Protein AF-A0A6N2RMD1-F1 (afdb_monomer)

Secondar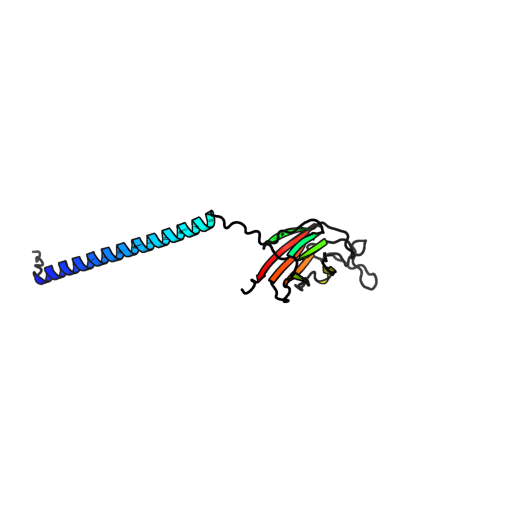y structure (DSSP, 8-state):
--------HHHHHHHHHHHHHHHHHHHHHHHHHHHHHHHHHHHHHHHHHHHHTT--------SEEEEETTTEEPP--TT-EEEE--EEETTEEEEEEEEEE-TTEEEEEEE--SSSSGGGEEEETTEEEE-TTTTS-TTS-EE-TTSPEEP-TTS-S-EEEEEEEEEEETT--EEEEEEEEEEEETTEEEEEEEEEEE-PPP-

Sequence (203 aa):
MFEKIVLSDDSKLRIIENGITVAAQRKKRQKKRCYTFSVFLALGLISFLLQAIGFPYQETLYPIKVYAQETSEIILSEQEEFFLEKTQTPLGFGYELYAATDAGYHYTNSVEDIGYGIDTIFSDKNHIYWVPDYWKNIDNKIYDEKGTQLDNSGATKDYKARVSYCVYDEQNILRMKIVIELSENAGKGSGKILKLISYPKQL

Organism: NCBI:txid208479

Foldseek 3Di:
DDDDPDDDPVRVVVVVVVVVVVVVVVVVVVVVVVVVVVVVVVVVVVVVVVVVVPPPPPVPPDQKWKAFPPPHTQDPDAFDKDWHDFDQDPLGTFTKMFMDGHPQKDKDKDWDPPPFQNVQWDDDRRMITGHLQSQQDPVSFHADPVRHTDDPPPPDQKHKTKMKMFMAGNVRDTAWIWIKMWIAHPNIIMITTNDIDGDDDDD

Radius of gyration: 34.65 Å; Cα contacts (8 Å, |Δi|>4): 307; chains: 1; bounding box: 60×97×87 Å

Nearest PDB structures (foldseek):
  5iv9-assembly1_A  TM=3.292E-01  e=1.013E+00  Klebsiella pneumoniae
  5iv8-assembly2_C  TM=2.589E-01  e=7.699E-01  Klebsiella pneumoniae
  5ixm-assembly3_E  TM=2.432E-01  e=7.289E-01  Yersinia pestis
  5ixm-assembly4_G  TM=2.490E-01  e=6.532E-01  Yersinia pestis
  5ixm-assembly2_C  TM=2.238E-01  e=5.541E-01  Yersinia pestis

Structure (mmCIF, N/CA/C/O backbone):
data_AF-A0A6N2RMD1-F1
#
_entry.id   AF-A0A6N2RMD1-F1
#
loop_
_atom_site.group_PDB
_atom_site.id
_atom_site.type_symbol
_atom_site.label_atom_id
_atom_site.label_alt_id
_atom_site.label_comp_id
_atom_site.label_asym_id
_atom_site.label_entity_id
_atom_site.label_seq_id
_atom_site.pdbx_PDB_ins_code
_atom_site.Cartn_x
_atom_site.Cartn_y
_atom_site.Cartn_z
_atom_site.occupancy
_atom_site.B_iso_or_equiv
_atom_site.auth_seq_id
_atom_site.auth_comp_id
_atom_site.auth_asym_id
_atom_site.auth_atom_id
_atom_site.pdbx_PDB_model_num
ATOM 1 N N . MET A 1 1 ? -30.991 83.982 42.685 1.00 38.88 1 MET A N 1
ATOM 2 C CA . MET A 1 1 ? -32.004 83.331 43.540 1.00 38.88 1 MET A CA 1
ATOM 3 C C . MET A 1 1 ? -32.178 81.922 42.994 1.00 38.88 1 MET A C 1
ATOM 5 O O . MET A 1 1 ? -32.747 81.782 41.925 1.00 38.88 1 MET A O 1
ATOM 9 N N . PHE A 1 2 ? -31.542 80.917 43.605 1.00 44.28 2 PHE A N 1
ATOM 10 C CA . PHE A 1 2 ? -31.642 79.527 43.145 1.00 44.28 2 PHE A CA 1
ATOM 11 C C . PHE A 1 2 ? -32.779 78.848 43.901 1.00 44.28 2 PHE A C 1
ATOM 13 O O . PHE A 1 2 ? -32.734 78.734 45.125 1.00 44.28 2 PHE A O 1
ATOM 20 N N . GLU A 1 3 ? -33.805 78.446 43.162 1.00 46.56 3 GLU A N 1
ATOM 21 C CA . GLU A 1 3 ? -34.939 77.691 43.673 1.00 46.56 3 GLU A CA 1
ATOM 22 C C . GLU A 1 3 ? -34.435 76.310 44.111 1.00 46.56 3 GLU A C 1
ATOM 24 O O . GLU A 1 3 ? -33.992 75.484 43.311 1.00 46.56 3 GLU A O 1
ATOM 29 N N . LYS A 1 4 ? -34.379 76.097 45.428 1.00 50.56 4 LYS A N 1
ATOM 30 C CA . LYS A 1 4 ? -33.913 74.843 46.015 1.00 50.56 4 LYS A CA 1
ATOM 31 C C . LYS A 1 4 ? -34.998 73.804 45.748 1.00 50.56 4 LYS A C 1
ATOM 33 O O . LYS A 1 4 ? -36.085 73.912 46.303 1.00 50.56 4 LYS A O 1
ATOM 38 N N . ILE A 1 5 ? -34.716 72.817 44.900 1.00 56.41 5 ILE A N 1
ATOM 39 C CA . ILE A 1 5 ? -35.634 71.705 44.624 1.00 56.41 5 ILE A CA 1
ATOM 40 C C . ILE A 1 5 ? -35.844 70.934 45.937 1.00 56.41 5 ILE A C 1
ATOM 42 O O . ILE A 1 5 ? -35.002 70.131 46.346 1.00 56.41 5 ILE A O 1
ATOM 46 N N . VAL A 1 6 ? -36.938 71.217 46.648 1.00 71.06 6 VAL A N 1
ATOM 47 C CA . VAL A 1 6 ? -37.323 70.499 47.868 1.00 71.06 6 VAL A CA 1
ATOM 48 C C . VAL A 1 6 ? -38.104 69.262 47.441 1.00 71.06 6 VAL A C 1
ATOM 50 O O . VAL A 1 6 ? -39.282 69.327 47.109 1.00 71.06 6 VAL A O 1
ATOM 53 N N . LEU A 1 7 ? -37.419 68.121 47.413 1.00 60.03 7 LEU A N 1
ATOM 54 C CA . LEU A 1 7 ? -38.042 66.822 47.168 1.00 60.03 7 LEU A CA 1
ATOM 55 C C . LEU A 1 7 ? -38.995 66.481 48.321 1.00 60.03 7 LEU A C 1
ATOM 57 O O . LEU A 1 7 ? -38.588 66.523 49.486 1.00 60.03 7 LEU A O 1
ATOM 61 N N . SER A 1 8 ? -40.236 66.114 47.991 1.00 74.62 8 SER A N 1
ATOM 62 C CA . SER A 1 8 ? -41.187 65.555 48.959 1.00 74.62 8 SER A CA 1
ATOM 63 C C . SER A 1 8 ? -40.638 64.259 49.565 1.00 74.62 8 SER A C 1
ATOM 65 O O . SER A 1 8 ? -39.878 63.530 48.918 1.00 74.62 8 SER A O 1
ATOM 67 N N . ASP A 1 9 ? -41.010 63.957 50.807 1.00 75.12 9 ASP A N 1
ATOM 68 C CA . ASP A 1 9 ? -40.469 62.793 51.520 1.00 75.12 9 ASP A CA 1
ATOM 69 C C . ASP A 1 9 ? -40.823 61.464 50.833 1.00 75.12 9 ASP A C 1
ATOM 71 O O . ASP A 1 9 ? -40.002 60.547 50.799 1.00 75.12 9 ASP A O 1
ATOM 75 N N . ASP A 1 10 ? -41.962 61.410 50.140 1.00 74.38 10 ASP A N 1
ATOM 76 C CA . ASP A 1 10 ? -42.376 60.261 49.328 1.00 74.38 10 ASP A CA 1
ATOM 77 C C . ASP A 1 10 ? -41.482 60.053 48.085 1.00 74.38 10 ASP A C 1
ATOM 79 O O . ASP A 1 10 ? -41.187 58.928 47.674 1.00 74.38 10 ASP A O 1
ATOM 83 N N . SER A 1 11 ? -40.958 61.145 47.514 1.00 69.00 11 SER A N 1
ATOM 84 C CA . SER A 1 11 ? -39.985 61.086 46.412 1.00 69.00 11 SER A CA 1
ATOM 85 C C . SER A 1 11 ? -38.605 60.636 46.894 1.00 69.00 11 SER A C 1
ATOM 87 O O . SER A 1 11 ? -37.922 59.888 46.195 1.00 69.00 11 SER A O 1
ATOM 89 N N . LYS A 1 12 ? -38.194 61.039 48.106 1.00 72.38 12 LYS A N 1
ATOM 90 C CA . LYS A 1 12 ? -36.926 60.594 48.710 1.00 72.38 12 LYS A CA 1
ATOM 91 C C . LYS A 1 12 ? -36.943 59.096 49.010 1.00 72.38 12 LYS A C 1
ATOM 93 O O . LYS A 1 12 ? -35.970 58.413 48.691 1.00 72.38 12 LYS A O 1
ATOM 98 N N . LEU A 1 13 ? -38.044 58.579 49.560 1.00 74.69 13 LEU A N 1
ATOM 99 C CA . LEU A 1 13 ? -38.204 57.150 49.848 1.00 74.69 13 LEU A CA 1
ATOM 100 C C . LEU A 1 13 ? -38.125 56.303 48.572 1.00 74.69 13 LEU A C 1
ATOM 102 O O . LEU A 1 13 ? -37.349 55.350 48.522 1.00 74.69 13 LEU A O 1
ATOM 106 N N . ARG A 1 14 ? -38.812 56.719 47.500 1.00 72.56 14 ARG A N 1
ATOM 107 C CA . ARG A 1 14 ? -38.736 56.048 46.191 1.00 72.56 14 ARG A CA 1
ATOM 108 C C . ARG A 1 14 ? -37.328 56.032 45.593 1.00 72.56 14 ARG A C 1
ATOM 110 O O . ARG A 1 14 ? -36.922 55.033 45.002 1.00 72.56 14 ARG A O 1
ATOM 117 N N . ILE A 1 15 ? -36.566 57.118 45.739 1.00 74.06 15 ILE A N 1
ATOM 118 C CA . ILE A 1 15 ? -35.176 57.185 45.259 1.00 74.06 15 ILE A CA 1
ATOM 119 C C . ILE A 1 15 ? -34.282 56.217 46.046 1.00 74.06 15 ILE A C 1
ATOM 121 O O . ILE A 1 15 ? -33.459 55.524 45.446 1.00 74.06 15 ILE A O 1
ATOM 125 N N . ILE A 1 16 ? -34.457 56.131 47.368 1.00 77.31 16 ILE A N 1
ATOM 126 C CA . ILE A 1 16 ? -33.692 55.216 48.226 1.00 77.31 16 ILE A CA 1
ATOM 127 C C . ILE A 1 16 ? -34.019 53.758 47.886 1.00 77.31 16 ILE A C 1
ATOM 129 O O . ILE A 1 16 ? -33.107 52.953 47.697 1.00 77.31 16 ILE A O 1
ATOM 133 N N . GLU A 1 17 ? -35.298 53.419 47.735 1.00 77.12 17 GLU A N 1
ATOM 134 C CA . GLU A 1 17 ? -35.740 52.061 47.410 1.00 77.12 17 GLU A CA 1
ATOM 135 C C . GLU A 1 17 ? -35.252 51.612 46.020 1.00 77.12 17 GLU A C 1
ATOM 137 O O . GLU A 1 17 ? -34.707 50.513 45.858 1.00 77.12 17 GLU A O 1
ATOM 142 N N . ASN A 1 18 ? -35.310 52.505 45.026 1.00 74.31 18 ASN A N 1
ATOM 143 C CA . ASN A 1 18 ? -34.709 52.270 43.711 1.00 74.31 18 ASN A CA 1
ATOM 144 C C . ASN A 1 18 ? -33.177 52.143 43.784 1.00 74.31 18 ASN A C 1
ATOM 146 O O . ASN A 1 18 ? -32.583 51.323 43.083 1.00 74.31 18 ASN A O 1
ATOM 150 N N . GLY A 1 19 ? -32.516 52.897 44.664 1.00 72.50 19 GLY A N 1
ATOM 151 C CA . GLY A 1 19 ? -31.080 52.765 44.911 1.00 72.50 19 GLY A CA 1
ATOM 152 C C . GLY A 1 19 ? -30.702 51.386 45.459 1.00 72.50 19 GLY A C 1
ATOM 153 O O . GLY A 1 19 ? -29.749 50.763 44.979 1.00 72.50 19 GLY A O 1
ATOM 154 N N . ILE A 1 20 ? -31.480 50.870 46.415 1.00 78.44 20 ILE A N 1
ATOM 155 C CA . ILE A 1 20 ? -31.273 49.552 47.031 1.00 78.44 20 ILE A CA 1
ATOM 156 C C . ILE A 1 20 ? -31.490 48.429 46.007 1.00 78.44 20 ILE A C 1
ATOM 158 O O . ILE A 1 20 ? -30.665 47.513 45.909 1.00 78.44 20 ILE A O 1
ATOM 162 N N . THR A 1 21 ? -32.549 48.503 45.198 1.00 73.81 21 THR A N 1
ATOM 163 C CA . THR A 1 21 ? -32.832 47.488 44.169 1.00 73.81 21 THR A CA 1
ATOM 164 C C . THR A 1 21 ? -31.765 47.475 43.069 1.00 73.81 21 THR A C 1
ATOM 166 O O . THR A 1 21 ? -31.283 46.400 42.695 1.00 73.81 21 THR A O 1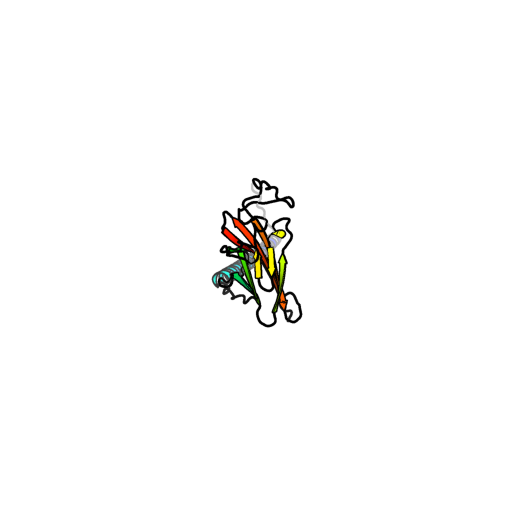
ATOM 169 N N . VAL A 1 22 ? -31.297 48.643 42.615 1.00 74.69 22 VAL A N 1
ATOM 170 C CA . VAL A 1 22 ? -30.197 48.760 41.640 1.00 74.69 22 VAL A CA 1
ATOM 171 C C . VAL A 1 22 ? -28.878 48.230 42.216 1.00 74.69 22 VAL A C 1
ATOM 173 O O . VAL A 1 22 ? -28.152 47.505 41.528 1.00 74.69 22 VAL A O 1
ATOM 176 N N . ALA A 1 23 ? -28.568 48.512 43.485 1.00 73.25 23 ALA A N 1
ATOM 177 C CA . ALA A 1 23 ? -27.383 47.972 44.155 1.00 73.25 23 ALA A CA 1
ATOM 178 C C . ALA A 1 23 ? -27.442 46.437 44.288 1.00 73.25 23 ALA A C 1
ATOM 180 O O . ALA A 1 23 ? -26.462 45.741 43.990 1.00 73.25 23 ALA A O 1
ATOM 181 N N . ALA A 1 24 ? -28.606 45.883 44.643 1.00 75.38 24 ALA A N 1
ATOM 182 C CA . ALA A 1 24 ? -28.823 44.440 44.713 1.00 75.38 24 ALA A CA 1
ATOM 183 C C . ALA A 1 24 ? -28.675 43.762 43.336 1.00 75.38 24 ALA A C 1
ATOM 185 O O . ALA A 1 24 ? -28.062 42.693 43.224 1.00 75.38 24 ALA A O 1
ATOM 186 N N . GLN A 1 25 ? -29.164 44.399 42.266 1.00 73.00 25 GLN A N 1
ATOM 187 C CA . GLN A 1 25 ? -28.996 43.917 40.892 1.00 73.00 25 GLN A CA 1
ATOM 188 C C . GLN A 1 25 ? -27.532 43.960 40.423 1.00 73.00 25 GLN A C 1
ATOM 190 O O . GLN A 1 25 ? -27.072 43.004 39.789 1.00 73.00 25 GLN A O 1
ATOM 195 N N . ARG A 1 26 ? -26.766 45.005 40.774 1.00 69.69 26 ARG A N 1
ATOM 196 C CA . ARG A 1 26 ? -25.321 45.095 40.480 1.00 69.69 26 ARG A CA 1
ATOM 197 C C . ARG A 1 26 ? -24.538 43.968 41.158 1.00 69.69 26 ARG A C 1
ATOM 199 O O . ARG A 1 26 ? -23.758 43.291 40.489 1.00 69.69 26 ARG A O 1
ATOM 206 N N . LYS A 1 27 ? -24.831 43.673 42.431 1.00 70.56 27 LYS A N 1
ATOM 207 C CA . LYS A 1 27 ? -24.210 42.560 43.178 1.00 70.56 27 LYS A CA 1
ATOM 208 C C . LYS A 1 27 ? -24.537 41.189 42.564 1.00 70.56 27 LYS A C 1
ATOM 210 O O . LYS A 1 27 ? -23.659 40.332 42.474 1.00 70.56 27 LYS A O 1
ATOM 215 N N . LYS A 1 28 ? -25.770 40.983 42.073 1.00 66.69 28 LYS A N 1
ATOM 216 C CA . LYS A 1 28 ? -26.162 39.758 41.342 1.00 66.69 28 LYS A CA 1
ATOM 217 C C . LYS A 1 28 ? -25.451 39.627 39.985 1.00 66.69 28 LYS A C 1
ATOM 219 O O . LYS A 1 28 ? -24.993 38.535 39.653 1.00 66.69 28 LYS A O 1
ATOM 224 N N . ARG A 1 29 ? -25.315 40.714 39.211 1.00 62.00 29 ARG A N 1
ATOM 225 C CA . ARG A 1 29 ? -24.594 40.711 37.918 1.00 62.00 29 ARG A CA 1
ATOM 226 C C . ARG A 1 29 ? -23.088 40.483 38.085 1.00 62.00 29 ARG A C 1
ATOM 228 O O . ARG A 1 29 ? -22.507 39.743 37.297 1.00 62.00 29 ARG A O 1
ATOM 235 N N . GLN A 1 30 ? -22.472 41.051 39.122 1.00 62.31 30 GLN A N 1
ATOM 236 C CA . GLN A 1 30 ? -21.053 40.841 39.425 1.00 62.31 30 GLN A CA 1
ATOM 237 C C . GLN A 1 30 ? -20.758 39.382 39.808 1.00 62.31 30 GLN A C 1
ATOM 239 O O . GLN A 1 30 ? -19.826 38.796 39.266 1.00 62.31 30 GLN A O 1
ATOM 244 N N . LYS A 1 31 ? -21.604 38.753 40.642 1.00 60.66 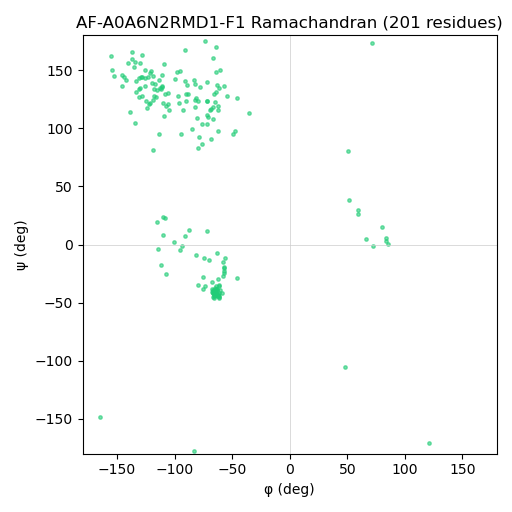31 LYS A N 1
ATOM 245 C CA . LYS A 1 31 ? -21.484 37.317 40.962 1.00 60.66 31 LYS A CA 1
ATOM 246 C C . LYS A 1 31 ? -21.575 36.425 39.718 1.00 60.66 31 LYS A C 1
ATOM 248 O O . LYS A 1 31 ? -20.780 35.501 39.587 1.00 60.66 31 LYS A O 1
ATOM 253 N N . LYS A 1 32 ? -22.495 36.720 38.787 1.00 59.75 32 LYS A N 1
ATOM 254 C CA . LYS A 1 32 ? -22.614 35.976 37.519 1.00 59.75 32 LYS A CA 1
ATOM 255 C C . LYS A 1 32 ? -21.374 36.130 36.633 1.00 59.75 32 LYS A C 1
ATOM 257 O O . LYS A 1 32 ? -20.923 35.132 36.090 1.00 59.75 32 LYS A O 1
ATOM 262 N N . ARG A 1 33 ? -20.799 37.337 36.533 1.00 59.47 33 ARG A N 1
ATOM 263 C CA . ARG A 1 33 ? -19.561 37.585 35.767 1.00 59.47 33 ARG A CA 1
ATOM 264 C C . ARG A 1 33 ? -18.345 36.856 36.345 1.00 59.47 33 ARG A C 1
ATOM 266 O O . ARG A 1 33 ? -17.579 36.283 35.579 1.00 59.47 33 ARG A O 1
ATOM 273 N N . CYS A 1 34 ? -18.186 36.833 37.671 1.00 60.59 34 CYS A N 1
ATOM 274 C CA . CYS A 1 34 ? -17.131 36.040 38.307 1.00 60.59 34 CYS A CA 1
ATOM 275 C C . CYS A 1 34 ? -17.331 34.542 38.053 1.00 60.59 34 CYS A C 1
ATOM 277 O O . CYS A 1 34 ? -16.382 33.874 37.669 1.00 60.59 34 CYS A O 1
ATOM 279 N N . TYR A 1 35 ? -18.562 34.034 38.180 1.00 61.41 35 TYR A N 1
ATOM 280 C CA . TYR A 1 35 ? -18.855 32.621 37.929 1.00 61.41 35 TYR A CA 1
ATOM 281 C C . TYR A 1 35 ? -18.553 32.213 36.481 1.00 61.41 35 TYR A C 1
ATOM 283 O O . TYR A 1 35 ? -17.879 31.213 36.257 1.00 61.41 35 TYR A O 1
ATOM 291 N N . THR A 1 36 ? -18.970 33.014 35.492 1.00 60.72 36 THR A N 1
ATOM 292 C CA . THR A 1 36 ? -18.653 32.735 34.083 1.00 60.72 36 THR A CA 1
ATOM 293 C C . THR A 1 36 ? -17.149 32.752 33.828 1.00 60.72 36 THR A C 1
ATOM 295 O O . THR A 1 36 ? -16.645 31.870 33.144 1.00 60.72 36 THR A O 1
ATOM 298 N N . PHE A 1 37 ? -16.415 33.705 34.414 1.00 61.56 37 PHE A N 1
ATOM 299 C CA . PHE A 1 37 ? -14.963 33.791 34.241 1.00 61.56 37 PHE A CA 1
ATOM 300 C C . PHE A 1 37 ? -14.239 32.592 34.874 1.00 61.56 37 PHE A C 1
ATOM 302 O O . PHE A 1 37 ? -13.339 32.026 34.262 1.00 61.56 37 PHE A O 1
ATOM 309 N N . SER A 1 38 ? -14.677 32.145 36.056 1.00 62.75 38 SER A N 1
ATOM 310 C CA . SER A 1 38 ? -14.146 30.944 36.711 1.00 62.75 38 SER A CA 1
ATOM 311 C C . SER A 1 38 ? -14.405 29.665 35.910 1.00 62.75 38 SER A C 1
ATOM 313 O O . SER A 1 38 ? -13.524 28.814 35.840 1.00 62.75 38 SER A O 1
ATOM 315 N N . VAL A 1 39 ? -15.573 29.533 35.270 1.00 71.31 39 VAL A N 1
ATOM 316 C CA . VAL A 1 39 ? -15.896 28.368 34.425 1.00 71.31 39 VAL A CA 1
ATOM 317 C C . VAL A 1 39 ? -15.014 28.323 33.174 1.00 71.31 39 VAL A C 1
ATOM 319 O O . VAL A 1 39 ? -14.460 27.271 32.863 1.00 71.31 39 VAL A O 1
ATOM 322 N N . PHE A 1 40 ? -14.822 29.452 32.484 1.00 69.88 40 PHE A N 1
ATOM 323 C CA . PHE A 1 40 ? -13.941 29.499 31.309 1.00 69.88 40 PHE A CA 1
ATOM 324 C C . PHE A 1 40 ? -12.473 29.235 31.663 1.00 69.88 40 PHE A C 1
ATOM 326 O O . PHE A 1 40 ? -11.787 28.536 30.921 1.00 69.88 40 PHE A O 1
ATOM 333 N N . LEU A 1 41 ? -12.005 29.728 32.814 1.00 72.12 41 LEU A N 1
ATOM 334 C CA . LEU A 1 41 ? -10.653 29.449 33.300 1.00 72.12 41 LEU A CA 1
ATOM 335 C C . LEU A 1 41 ? -10.461 27.953 33.605 1.00 72.12 41 LEU A C 1
ATOM 337 O O . LEU A 1 41 ? -9.453 27.372 33.212 1.00 72.12 41 LEU A O 1
ATOM 341 N N . ALA A 1 42 ? -11.445 27.314 34.246 1.00 72.38 42 ALA A N 1
ATOM 342 C CA . ALA A 1 42 ? -11.405 25.881 34.528 1.00 72.38 42 ALA A CA 1
ATOM 343 C C . ALA A 1 42 ? -11.397 25.035 33.241 1.00 72.38 42 ALA A C 1
ATOM 345 O O . ALA A 1 42 ? -10.595 24.113 33.125 1.00 72.38 42 ALA A O 1
ATOM 346 N N . LEU A 1 43 ? -12.224 25.377 32.246 1.00 70.75 43 LEU A N 1
ATOM 347 C CA . LEU A 1 43 ? -12.250 24.682 30.950 1.00 70.75 43 LEU A CA 1
ATOM 348 C C . LEU A 1 43 ? -10.939 24.849 30.165 1.00 70.75 43 LEU A C 1
ATOM 350 O O . LEU A 1 43 ? -10.461 23.892 29.551 1.00 70.75 43 LEU A O 1
ATOM 354 N N . GLY A 1 44 ? -10.336 26.041 30.211 1.00 72.56 44 GLY A N 1
ATOM 355 C CA . GLY A 1 44 ? -9.030 26.302 29.603 1.00 72.56 44 GLY A CA 1
ATOM 356 C C . GLY A 1 44 ? -7.912 25.477 30.244 1.00 72.56 44 GLY A C 1
ATOM 357 O O . GLY A 1 44 ? -7.116 24.869 29.532 1.00 72.56 44 GLY A O 1
ATOM 358 N N . LEU A 1 45 ? -7.895 25.384 31.578 1.00 75.06 45 LEU A N 1
ATOM 359 C CA . LEU A 1 45 ? -6.926 24.563 32.312 1.00 75.06 45 LEU A CA 1
ATOM 360 C C . LEU A 1 45 ? -7.099 23.066 32.029 1.00 75.06 45 LEU A C 1
ATOM 362 O O . LEU A 1 45 ? -6.105 22.380 31.822 1.00 75.06 45 LEU A O 1
ATOM 366 N N . ILE A 1 46 ? -8.335 22.562 31.955 1.00 76.50 46 ILE A N 1
ATOM 367 C CA . ILE A 1 46 ? -8.604 21.159 31.597 1.00 76.50 46 ILE A CA 1
ATOM 368 C C . ILE A 1 46 ? -8.112 20.859 30.174 1.00 76.50 46 ILE A C 1
ATOM 370 O O . ILE A 1 46 ? -7.470 19.837 29.954 1.00 76.50 46 ILE A O 1
ATOM 374 N N . SER A 1 47 ? -8.354 21.762 29.220 1.00 67.06 47 SER A N 1
ATOM 375 C CA . SER A 1 47 ? -7.906 21.591 27.829 1.00 67.06 47 SER A CA 1
ATOM 376 C C . SER A 1 47 ? -6.378 21.617 27.705 1.00 67.06 47 SER A C 1
ATOM 378 O O . SER A 1 47 ? -5.807 20.814 26.972 1.00 67.06 47 SER A O 1
ATOM 380 N N . PHE A 1 48 ? -5.707 22.498 28.455 1.00 71.31 48 PHE A N 1
ATOM 381 C CA . PHE A 1 48 ? -4.245 22.560 28.506 1.00 71.31 48 PHE A CA 1
ATOM 382 C C . PHE A 1 48 ? -3.640 21.314 29.168 1.00 71.31 48 PHE A C 1
ATOM 384 O O . PHE A 1 48 ? -2.663 20.769 28.665 1.00 71.31 48 PHE A O 1
ATOM 391 N N . LEU A 1 49 ? -4.247 20.815 30.250 1.00 70.81 49 LEU A N 1
ATOM 392 C CA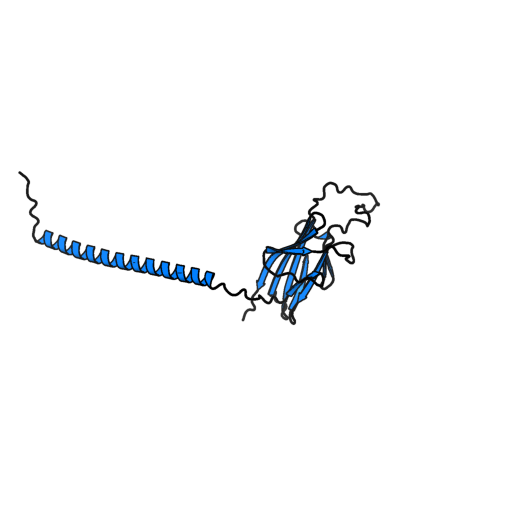 . LEU A 1 49 ? -3.825 19.572 30.897 1.00 70.81 49 LEU A CA 1
ATOM 393 C C . LEU A 1 49 ? -4.022 18.361 29.980 1.00 70.81 49 LEU A C 1
ATOM 395 O O . LEU A 1 49 ? -3.126 17.537 29.897 1.00 70.81 49 LEU A O 1
ATOM 399 N N . LEU A 1 50 ? -5.129 18.268 29.238 1.00 63.34 50 LEU A N 1
ATOM 400 C CA . LEU A 1 50 ? -5.344 17.185 28.267 1.00 63.34 50 LEU A CA 1
ATOM 401 C C . LEU A 1 50 ? -4.295 17.179 27.142 1.00 63.34 50 LEU A C 1
ATOM 403 O O . LEU A 1 50 ? -3.893 16.109 26.697 1.00 63.34 50 LEU A O 1
ATOM 407 N N . GLN A 1 51 ? -3.821 18.352 26.711 1.00 60.56 51 GLN A N 1
ATOM 408 C CA . GLN A 1 51 ? -2.721 18.457 25.743 1.00 60.56 51 GLN A CA 1
ATOM 409 C C . GLN A 1 51 ? -1.355 18.146 26.376 1.00 60.56 51 GLN A C 1
ATOM 411 O O . GLN A 1 51 ? -0.530 17.489 25.749 1.00 60.56 51 GLN A O 1
ATOM 416 N N . ALA A 1 52 ? -1.119 18.570 27.622 1.00 59.97 52 ALA A N 1
ATOM 417 C CA . ALA A 1 52 ? 0.141 18.355 28.338 1.00 59.97 52 ALA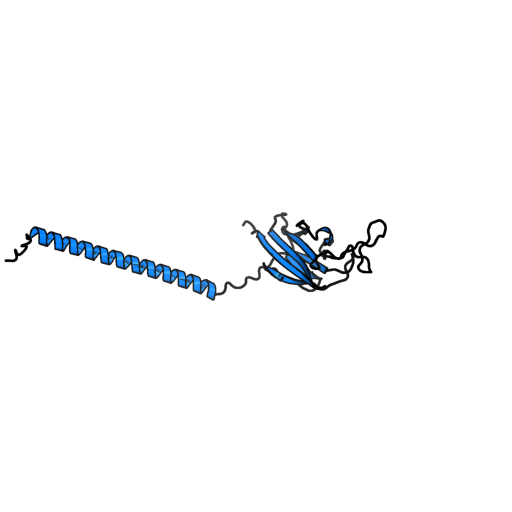 A CA 1
ATOM 418 C C . ALA A 1 52 ? 0.322 16.917 28.853 1.00 59.97 52 ALA A C 1
ATOM 420 O O . ALA A 1 52 ? 1.450 16.451 28.980 1.00 59.97 52 ALA A O 1
ATOM 421 N N . ILE A 1 53 ? -0.778 16.213 29.139 1.00 61.53 53 ILE A N 1
ATOM 422 C CA . ILE A 1 53 ? -0.766 14.801 29.544 1.00 61.53 53 ILE A CA 1
ATOM 423 C C . ILE A 1 53 ? -0.380 13.904 28.366 1.00 61.53 53 ILE A C 1
ATOM 425 O O . ILE A 1 53 ? -0.030 12.761 28.620 1.00 61.53 53 ILE A O 1
ATOM 429 N N . GLY A 1 54 ? -0.378 14.426 27.127 1.00 48.84 54 GLY A N 1
ATOM 430 C CA . GLY A 1 54 ? 0.054 13.710 25.934 1.00 48.84 54 GLY A CA 1
ATOM 431 C C . GLY A 1 54 ? -0.642 12.368 25.876 1.00 48.84 54 GLY A C 1
ATOM 432 O O . GLY A 1 54 ? -0.051 11.385 26.314 1.00 48.84 54 GLY A O 1
ATOM 433 N N . PHE A 1 55 ? -1.901 12.342 25.404 1.00 43.59 55 PHE A N 1
ATOM 434 C CA . PHE A 1 55 ? -2.609 11.088 25.125 1.00 43.59 55 PHE A CA 1
ATOM 435 C C . PHE A 1 55 ? -1.580 10.089 24.609 1.00 43.59 55 PHE A C 1
ATOM 437 O O . PHE A 1 55 ? -0.960 10.389 23.580 1.00 43.59 55 PHE A O 1
ATOM 444 N N . PRO A 1 56 ? -1.290 9.018 25.377 1.00 43.12 56 PRO A N 1
ATOM 445 C CA . PRO A 1 56 ? -0.207 8.130 25.024 1.00 43.12 56 PRO A CA 1
ATOM 446 C C . PRO A 1 56 ? -0.495 7.709 23.601 1.00 43.12 56 PRO A C 1
ATOM 448 O O . PRO A 1 56 ? -1.637 7.355 23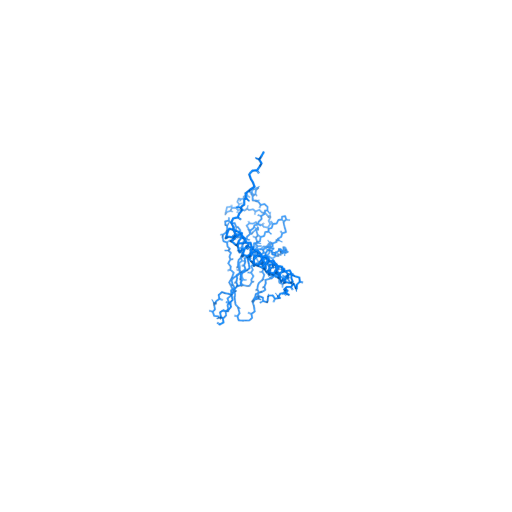.301 1.00 43.12 56 PRO A O 1
ATOM 451 N N . TYR A 1 57 ? 0.509 7.876 22.741 1.00 40.88 57 TYR A N 1
ATOM 452 C CA . TYR A 1 57 ? 0.514 7.377 21.380 1.00 40.88 57 TYR A CA 1
ATOM 453 C C . TYR A 1 57 ? 0.094 5.918 21.487 1.00 40.88 57 TYR A C 1
ATOM 455 O O . TYR A 1 57 ? 0.865 5.059 21.911 1.00 40.88 57 TYR A O 1
ATOM 463 N N . GLN A 1 58 ? -1.199 5.683 21.302 1.00 40.00 58 GLN A N 1
ATOM 464 C CA . GLN A 1 58 ? -1.769 4.369 21.431 1.00 40.00 58 GLN A CA 1
ATOM 465 C C . GLN A 1 58 ? -1.211 3.692 20.198 1.00 40.00 58 GLN A C 1
ATOM 467 O O . GLN A 1 58 ? -1.553 4.119 19.093 1.00 40.00 58 GLN A O 1
ATOM 472 N N . GLU A 1 59 ? -0.277 2.753 20.392 1.00 44.00 59 GLU A N 1
ATOM 473 C CA . GLU A 1 59 ? 0.143 1.823 19.348 1.00 44.00 59 GLU A CA 1
ATOM 474 C C . GLU A 1 59 ? -1.151 1.294 18.749 1.00 44.00 59 GLU A C 1
ATOM 476 O O . GLU A 1 59 ? -1.877 0.491 19.341 1.00 44.00 59 GLU A O 1
ATOM 481 N N . THR A 1 60 ? -1.538 1.903 17.638 1.00 54.44 60 THR A N 1
ATOM 482 C CA . THR A 1 60 ? -2.776 1.600 16.961 1.00 54.44 60 THR A CA 1
ATOM 483 C C . THR A 1 60 ? -2.402 0.337 16.235 1.00 54.44 60 THR A C 1
ATOM 485 O O . THR A 1 60 ? -1.756 0.376 15.194 1.00 54.44 60 THR A O 1
ATOM 488 N N . LEU A 1 61 ? -2.665 -0.795 16.889 1.00 68.31 61 LEU A N 1
ATOM 489 C CA . LEU A 1 61 ? -2.376 -2.099 16.330 1.00 68.31 61 LEU A CA 1
ATOM 490 C C . LEU A 1 61 ? -3.339 -2.279 15.157 1.00 68.31 61 LEU A C 1
ATOM 492 O O . LEU A 1 61 ? -4.503 -2.649 15.326 1.00 68.31 61 LEU A O 1
ATOM 496 N N . TYR A 1 62 ? -2.890 -1.869 13.977 1.00 81.31 62 TYR A N 1
ATOM 497 C CA . TYR A 1 62 ? -3.651 -2.039 12.759 1.00 81.31 62 TYR A CA 1
ATOM 498 C C . TYR A 1 62 ? -3.633 -3.520 12.383 1.00 81.31 62 TYR A C 1
ATOM 500 O O . TYR A 1 62 ? -2.576 -4.143 12.454 1.00 81.31 62 TYR A O 1
ATOM 508 N N . PRO A 1 63 ? -4.759 -4.083 11.915 1.00 84.94 63 PRO A N 1
ATOM 509 C CA . PRO A 1 63 ? -4.844 -5.490 11.514 1.00 84.94 63 PRO A CA 1
ATOM 510 C C . PRO A 1 63 ? -4.095 -5.796 10.202 1.00 84.94 63 PRO A C 1
ATOM 512 O O . PRO A 1 63 ? -4.302 -6.844 9.590 1.00 84.94 63 PRO A O 1
ATOM 515 N N . ILE A 1 64 ? -3.279 -4.854 9.726 1.00 88.69 64 ILE A N 1
ATOM 516 C CA . ILE A 1 64 ? -2.469 -4.927 8.518 1.00 88.69 64 ILE A CA 1
ATOM 517 C C . ILE A 1 64 ? -1.124 -4.253 8.775 1.00 88.69 64 ILE A C 1
ATOM 519 O O . ILE A 1 64 ? -1.052 -3.195 9.400 1.00 88.69 64 ILE A O 1
ATOM 523 N N . LYS A 1 65 ? -0.075 -4.848 8.223 1.00 91.06 65 LYS A N 1
ATOM 524 C CA . LYS A 1 65 ? 1.262 -4.280 8.111 1.00 91.06 65 LYS A CA 1
ATOM 525 C C . LYS A 1 65 ? 1.601 -4.152 6.639 1.00 91.06 65 LYS A C 1
ATOM 527 O O . LYS A 1 65 ? 1.363 -5.083 5.869 1.00 91.06 65 LYS A O 1
ATOM 532 N N . VAL A 1 66 ? 2.127 -2.997 6.253 1.00 87.19 66 VAL A N 1
ATOM 533 C CA . VAL A 1 66 ? 2.594 -2.734 4.890 1.00 87.19 66 VAL A CA 1
ATOM 534 C C . VAL A 1 66 ? 4.087 -2.479 4.969 1.00 87.19 66 VAL A C 1
ATOM 536 O O . VAL A 1 66 ? 4.553 -1.803 5.880 1.00 87.19 66 VAL A O 1
ATOM 539 N N . TYR A 1 67 ? 4.832 -3.024 4.025 1.00 88.69 67 TYR A N 1
ATOM 540 C CA . TYR A 1 67 ? 6.276 -2.964 3.997 1.00 88.69 67 TYR A CA 1
ATOM 541 C C . TYR A 1 67 ? 6.744 -2.386 2.663 1.00 88.69 67 TYR A C 1
ATOM 543 O O . TYR A 1 67 ? 6.233 -2.740 1.597 1.00 88.69 67 TYR A O 1
ATOM 551 N N . ALA A 1 68 ? 7.721 -1.488 2.736 1.00 85.44 68 ALA A N 1
ATOM 552 C CA . ALA A 1 68 ? 8.545 -1.063 1.622 1.00 85.44 68 ALA A CA 1
ATOM 553 C C . ALA A 1 68 ? 9.561 -2.187 1.370 1.00 85.44 68 ALA A C 1
ATOM 555 O O . ALA A 1 68 ? 10.661 -2.156 1.916 1.00 85.44 68 ALA A O 1
ATOM 556 N N . GLN A 1 69 ? 9.170 -3.184 0.566 1.00 80.50 69 GLN A N 1
ATOM 557 C CA . GLN A 1 69 ? 9.866 -4.473 0.376 1.00 80.50 69 GLN A CA 1
ATOM 558 C C . GLN A 1 69 ? 9.774 -5.414 1.590 1.00 80.50 69 GLN A C 1
ATOM 560 O O . GLN A 1 69 ? 9.286 -5.025 2.642 1.00 80.50 69 GLN A O 1
ATOM 565 N N . GLU A 1 70 ? 10.252 -6.656 1.470 1.00 70.88 70 GLU A N 1
ATOM 566 C CA . GLU A 1 70 ? 10.098 -7.699 2.505 1.00 70.88 70 GLU A CA 1
ATOM 567 C C . GLU A 1 70 ? 10.654 -7.330 3.899 1.00 70.88 70 GLU A C 1
ATOM 569 O O . GLU A 1 70 ? 10.257 -7.935 4.894 1.00 70.88 70 GLU A O 1
ATOM 574 N N . THR A 1 71 ? 11.557 -6.349 4.003 1.00 69.00 71 THR A N 1
ATOM 575 C CA . THR A 1 71 ? 12.292 -6.055 5.246 1.00 69.00 71 THR A CA 1
ATOM 576 C C . THR A 1 71 ? 11.954 -4.731 5.925 1.00 69.00 71 THR A C 1
ATOM 578 O O . THR A 1 71 ? 12.282 -4.579 7.102 1.00 69.00 71 THR A O 1
ATOM 581 N N . SER A 1 72 ? 11.320 -3.772 5.243 1.00 83.06 72 SER A N 1
ATOM 582 C CA . SER A 1 72 ? 11.173 -2.407 5.777 1.00 83.06 72 SER A CA 1
ATOM 583 C C . SER A 1 72 ? 9.712 -2.083 6.077 1.00 83.06 72 SER A C 1
ATOM 585 O O . SER A 1 72 ? 8.964 -1.679 5.193 1.00 83.06 72 SER A O 1
ATOM 587 N N . GLU A 1 73 ? 9.288 -2.266 7.328 1.00 87.62 73 GLU A N 1
ATOM 588 C CA . GLU A 1 73 ? 7.916 -1.956 7.757 1.00 87.62 73 GLU A CA 1
ATOM 589 C C . GLU A 1 73 ? 7.628 -0.452 7.645 1.00 87.62 73 GLU A C 1
ATOM 591 O O . GLU A 1 73 ? 8.412 0.384 8.097 1.00 87.62 73 GLU A O 1
ATOM 596 N N . ILE A 1 74 ? 6.496 -0.108 7.032 1.00 86.94 74 ILE A N 1
ATOM 597 C CA . ILE A 1 74 ? 6.023 1.268 6.892 1.00 86.94 74 ILE A CA 1
ATOM 598 C C . ILE A 1 74 ? 5.183 1.616 8.117 1.00 86.94 74 ILE A C 1
ATOM 600 O O . ILE A 1 74 ? 4.225 0.918 8.453 1.00 86.94 74 ILE A O 1
ATOM 604 N N . ILE A 1 75 ? 5.497 2.748 8.743 1.00 85.19 75 ILE A N 1
ATOM 605 C CA . ILE A 1 75 ? 4.688 3.297 9.830 1.00 85.19 75 ILE A CA 1
ATOM 606 C C . ILE A 1 75 ? 3.348 3.759 9.250 1.00 85.19 75 ILE A C 1
ATOM 608 O O . ILE A 1 75 ? 3.280 4.659 8.414 1.00 85.19 75 ILE A O 1
ATOM 612 N N . LEU A 1 76 ? 2.254 3.140 9.693 1.00 84.00 76 LEU A N 1
ATOM 613 C CA . LEU A 1 76 ? 0.912 3.492 9.240 1.00 84.00 76 LEU A CA 1
ATOM 614 C C . LEU A 1 76 ? 0.408 4.739 9.976 1.00 84.00 76 LEU A C 1
ATOM 616 O O . LEU A 1 76 ? -0.325 4.653 10.959 1.00 84.00 76 LEU A O 1
ATOM 620 N N . SER A 1 77 ? 0.800 5.911 9.483 1.00 83.56 77 SER A N 1
ATOM 621 C CA . SER A 1 77 ? 0.305 7.211 9.942 1.00 83.56 77 SER A CA 1
ATOM 622 C C . SER A 1 77 ? -0.166 8.048 8.757 1.00 83.56 77 SER A C 1
ATOM 624 O O . SER A 1 77 ? 0.401 7.990 7.668 1.00 83.56 77 SER A O 1
ATOM 626 N N . GLU A 1 78 ? -1.232 8.827 8.937 1.00 82.25 78 GLU A N 1
ATOM 627 C CA . GLU A 1 78 ? -1.701 9.722 7.880 1.00 82.25 78 GLU A CA 1
ATOM 628 C C . GLU A 1 78 ? -0.628 10.778 7.574 1.00 82.25 78 GLU A C 1
ATOM 630 O O . GLU A 1 78 ? -0.010 11.329 8.482 1.00 82.25 78 GLU A O 1
ATOM 635 N N . GLN A 1 79 ? -0.414 11.051 6.285 1.00 84.44 79 GLN A N 1
ATOM 636 C CA . GLN A 1 79 ? 0.641 11.919 5.748 1.00 84.44 79 GLN A CA 1
ATOM 637 C C . GLN A 1 79 ? 2.077 11.417 5.936 1.00 84.44 79 GLN A C 1
ATOM 639 O O . GLN A 1 79 ? 2.993 12.131 5.527 1.00 84.44 79 GLN A O 1
ATOM 644 N N . GLU A 1 80 ? 2.276 10.209 6.472 1.00 87.75 80 GLU A N 1
ATOM 645 C CA . GLU A 1 80 ? 3.604 9.606 6.566 1.00 87.75 80 GLU A CA 1
ATOM 646 C C . GLU A 1 80 ? 4.201 9.422 5.171 1.00 87.75 80 GLU A C 1
ATOM 648 O O . GLU A 1 80 ? 3.527 8.954 4.243 1.00 87.75 80 GLU A O 1
ATOM 653 N N . GLU A 1 81 ? 5.471 9.791 5.040 1.00 90.94 81 GLU A N 1
ATOM 654 C CA . GLU A 1 81 ? 6.266 9.603 3.834 1.00 90.94 81 GLU A CA 1
ATOM 655 C C . GLU A 1 81 ? 7.351 8.561 4.095 1.00 90.94 81 GLU A C 1
ATOM 657 O O . GLU A 1 81 ? 8.036 8.590 5.115 1.00 90.94 81 GLU A O 1
ATOM 662 N N . PHE A 1 82 ? 7.524 7.645 3.151 1.00 90.88 82 PHE A N 1
ATOM 663 C CA . PHE A 1 82 ? 8.528 6.592 3.219 1.00 90.88 82 PHE A CA 1
ATOM 664 C C . PHE A 1 82 ? 9.264 6.473 1.890 1.00 90.88 82 PHE A C 1
ATOM 666 O O . PHE A 1 82 ? 8.766 6.869 0.833 1.00 90.88 82 PHE A O 1
ATOM 673 N N . PHE A 1 83 ? 10.471 5.921 1.942 1.00 91.12 83 PHE A N 1
ATOM 674 C CA . PHE A 1 83 ? 11.298 5.706 0.762 1.00 91.12 83 PHE A CA 1
ATOM 675 C C . PHE A 1 83 ? 11.178 4.270 0.272 1.00 91.12 83 PHE A C 1
ATOM 677 O O . PHE A 1 83 ? 10.991 3.341 1.055 1.00 91.12 83 PHE A O 1
ATOM 684 N N . LEU A 1 84 ? 11.300 4.110 -1.040 1.00 90.88 84 LEU A N 1
ATOM 685 C CA . LEU A 1 84 ? 11.316 2.824 -1.711 1.00 90.88 84 LEU A CA 1
ATOM 686 C C . LEU A 1 84 ? 12.662 2.656 -2.400 1.00 90.88 84 LEU A C 1
ATOM 688 O O . LEU A 1 84 ? 13.093 3.509 -3.183 1.00 90.88 84 LEU A O 1
ATOM 692 N N . GLU A 1 85 ? 13.318 1.537 -2.126 1.00 89.69 85 GLU A N 1
ATOM 693 C CA . GLU A 1 85 ? 14.527 1.172 -2.845 1.00 89.69 85 GLU A CA 1
ATOM 694 C C . GLU A 1 85 ? 14.166 0.505 -4.172 1.00 89.69 85 GLU A C 1
ATOM 696 O O . GLU A 1 85 ? 13.233 -0.299 -4.274 1.00 89.69 85 GLU A O 1
ATOM 701 N N . LYS A 1 86 ? 14.907 0.873 -5.218 1.00 88.12 86 LYS A N 1
ATOM 702 C CA . LYS A 1 86 ? 14.703 0.320 -6.553 1.00 88.12 86 LYS A CA 1
ATOM 703 C C . LYS A 1 86 ? 15.191 -1.127 -6.560 1.00 88.12 86 LYS A C 1
ATOM 705 O O . LYS A 1 86 ? 16.347 -1.387 -6.236 1.00 88.12 86 LYS A O 1
ATOM 710 N N . THR A 1 87 ? 14.318 -2.051 -6.934 1.00 87.12 87 THR A N 1
ATOM 711 C CA . THR A 1 87 ? 14.569 -3.495 -6.920 1.00 87.12 87 THR A CA 1
ATOM 712 C C . THR A 1 87 ? 14.231 -4.130 -8.269 1.00 87.12 87 THR A C 1
ATOM 714 O O . THR A 1 87 ? 13.557 -3.532 -9.113 1.00 87.12 87 THR A O 1
ATOM 717 N N . GLN A 1 88 ? 14.727 -5.345 -8.489 1.00 83.19 88 GLN A N 1
ATOM 718 C CA . GLN A 1 88 ? 14.363 -6.159 -9.642 1.00 83.19 88 GLN A CA 1
ATOM 719 C C . GLN A 1 88 ? 13.016 -6.839 -9.366 1.00 83.19 88 GLN A C 1
ATOM 721 O O . GLN A 1 88 ? 12.940 -7.769 -8.570 1.00 83.19 88 GLN A O 1
ATOM 726 N N . THR A 1 89 ? 11.962 -6.399 -10.050 1.00 83.25 89 THR A N 1
ATOM 727 C CA . THR A 1 89 ? 10.642 -7.046 -10.014 1.00 83.25 89 THR A CA 1
ATOM 728 C C . THR A 1 89 ? 10.533 -8.099 -11.129 1.00 83.25 89 THR A C 1
ATOM 730 O O . THR A 1 89 ? 11.343 -8.086 -12.071 1.00 83.25 89 THR A O 1
ATOM 733 N N . PRO A 1 90 ? 9.509 -8.975 -11.106 1.00 76.62 90 PRO A N 1
ATOM 734 C CA . PRO A 1 90 ? 9.221 -9.880 -12.223 1.00 76.62 90 PRO A CA 1
ATOM 735 C C . PRO A 1 90 ? 8.974 -9.170 -13.566 1.00 76.62 90 PRO A C 1
ATOM 737 O O . PRO A 1 90 ? 9.083 -9.797 -14.616 1.00 76.62 90 PRO A O 1
ATOM 740 N N . LEU A 1 91 ? 8.653 -7.872 -13.537 1.00 74.44 91 LEU A N 1
ATOM 741 C CA . LEU A 1 91 ? 8.297 -7.056 -14.701 1.00 74.44 91 LEU A CA 1
ATOM 742 C C . LEU A 1 91 ? 9.370 -6.012 -15.060 1.00 74.44 91 LEU A C 1
ATOM 744 O O . LEU A 1 91 ? 9.142 -5.172 -15.925 1.00 74.44 91 LEU A O 1
ATOM 748 N N . GLY A 1 92 ? 10.542 -6.058 -14.416 1.00 75.88 92 GLY A N 1
ATOM 749 C CA . GLY A 1 92 ? 11.647 -5.119 -14.641 1.00 75.88 92 GLY A CA 1
ATOM 750 C C . GLY A 1 92 ? 12.058 -4.347 -13.386 1.00 75.88 92 GLY A C 1
ATOM 751 O O . GLY A 1 92 ? 11.624 -4.657 -12.277 1.00 75.88 92 GLY A O 1
ATOM 752 N N . PHE A 1 93 ? 12.920 -3.342 -13.543 1.00 82.12 93 PHE A N 1
ATOM 753 C CA . PHE A 1 93 ? 13.353 -2.507 -12.419 1.00 82.12 93 PHE A CA 1
ATOM 754 C C . PHE A 1 93 ? 12.229 -1.583 -11.952 1.00 82.12 93 PHE A C 1
ATOM 756 O O . PHE A 1 93 ? 11.729 -0.764 -12.719 1.00 82.12 93 PHE A O 1
ATOM 763 N N . GLY A 1 94 ? 11.883 -1.667 -10.673 1.00 86.81 94 GLY A N 1
ATOM 764 C CA . GLY A 1 94 ? 10.796 -0.895 -10.086 1.00 86.81 94 GLY A CA 1
ATOM 765 C C . GLY A 1 94 ? 10.855 -0.910 -8.568 1.00 86.81 94 GLY A C 1
ATOM 766 O O . GLY A 1 94 ? 11.933 -0.977 -7.978 1.00 86.81 94 GLY A O 1
ATOM 767 N N . TYR A 1 95 ? 9.690 -0.847 -7.947 1.00 90.81 95 TYR A N 1
ATOM 768 C CA . TYR A 1 95 ? 9.511 -0.789 -6.505 1.00 90.81 95 TYR A CA 1
ATOM 769 C C . TYR A 1 95 ? 8.489 -1.830 -6.068 1.00 90.81 95 TYR A C 1
ATOM 771 O O . TYR A 1 95 ? 7.629 -2.241 -6.848 1.00 90.81 95 TYR A O 1
ATOM 779 N N . GLU A 1 96 ? 8.577 -2.240 -4.810 1.00 91.44 96 GLU A N 1
ATOM 780 C CA . GLU A 1 96 ? 7.741 -3.294 -4.254 1.00 91.44 96 GLU A CA 1
ATOM 781 C C . GLU A 1 96 ? 7.120 -2.847 -2.937 1.00 91.44 96 GLU A C 1
ATOM 783 O O . GLU A 1 96 ? 7.792 -2.299 -2.059 1.00 91.44 96 GLU A O 1
ATOM 788 N N . LEU A 1 97 ? 5.824 -3.110 -2.809 1.00 92.00 97 LEU A N 1
ATOM 789 C CA . LEU A 1 97 ? 5.108 -3.065 -1.548 1.00 92.00 97 LEU A CA 1
ATOM 790 C C . LEU A 1 97 ? 4.624 -4.467 -1.216 1.00 92.00 97 LEU A C 1
ATOM 792 O O . LEU A 1 97 ? 4.012 -5.129 -2.053 1.00 92.00 97 LEU A O 1
ATOM 796 N N . TYR A 1 98 ? 4.842 -4.876 0.023 1.00 91.38 98 TYR A N 1
ATOM 797 C CA . TYR A 1 98 ? 4.309 -6.114 0.569 1.00 91.38 98 TYR A CA 1
ATOM 798 C C . TYR A 1 98 ? 3.301 -5.782 1.665 1.00 91.38 98 TYR A C 1
ATOM 800 O O . TYR A 1 98 ? 3.509 -4.841 2.430 1.00 91.38 98 TYR A O 1
ATOM 808 N N . ALA A 1 99 ? 2.208 -6.535 1.760 1.00 91.12 99 ALA A N 1
ATOM 809 C CA . ALA A 1 99 ? 1.281 -6.405 2.875 1.00 91.12 99 ALA A CA 1
ATOM 810 C C . ALA A 1 99 ? 0.941 -7.756 3.507 1.00 91.12 99 ALA A C 1
ATOM 812 O O . ALA A 1 99 ? 0.794 -8.777 2.837 1.00 91.12 99 ALA A O 1
ATOM 813 N N . ALA A 1 100 ? 0.796 -7.741 4.827 1.00 90.50 100 ALA A N 1
ATOM 814 C CA . ALA A 1 100 ? 0.406 -8.886 5.633 1.00 90.50 100 ALA A CA 1
ATOM 815 C C . ALA A 1 100 ? -0.685 -8.465 6.614 1.00 90.50 100 ALA A C 1
ATOM 817 O O . ALA A 1 100 ? -0.621 -7.376 7.179 1.00 90.50 100 ALA A O 1
ATOM 818 N N . THR A 1 101 ? -1.676 -9.322 6.829 1.00 90.25 101 THR A N 1
ATOM 819 C CA . THR A 1 101 ? -2.753 -9.083 7.794 1.00 90.25 101 THR A CA 1
ATOM 820 C C . THR A 1 101 ? -2.631 -9.991 9.005 1.00 90.25 101 THR A C 1
ATOM 822 O O . THR A 1 101 ? -2.065 -11.084 8.930 1.00 90.25 101 THR A O 1
ATOM 825 N N . ASP A 1 102 ? -3.194 -9.539 10.120 1.00 88.81 102 ASP A N 1
ATOM 826 C CA . ASP A 1 102 ? -3.346 -10.360 11.316 1.00 88.81 102 ASP A CA 1
ATOM 827 C C . ASP A 1 102 ? -4.340 -11.511 11.073 1.00 88.81 102 ASP A C 1
ATOM 829 O O . ASP A 1 102 ? -5.175 -11.479 10.162 1.00 88.81 102 ASP A O 1
ATOM 833 N N . ALA A 1 103 ? -4.278 -12.543 11.918 1.00 87.62 103 ALA A N 1
ATOM 834 C CA . ALA A 1 103 ? -5.212 -13.664 11.854 1.00 87.62 103 ALA A CA 1
ATOM 835 C C . ALA A 1 103 ? -6.672 -13.188 11.984 1.00 87.62 103 ALA A C 1
ATOM 837 O O . ALA A 1 103 ? -6.995 -12.355 12.831 1.00 87.62 103 ALA A O 1
ATOM 838 N N . GLY A 1 104 ? -7.554 -13.733 11.144 1.00 87.75 104 GLY A N 1
ATOM 839 C CA . GLY A 1 104 ? -8.961 -13.322 11.072 1.00 87.75 104 GLY A CA 1
ATOM 840 C C . GLY A 1 104 ? -9.216 -12.089 10.194 1.00 87.75 104 GLY A C 1
ATOM 841 O O . GLY A 1 104 ? -10.356 -11.645 10.074 1.00 87.75 104 GLY A O 1
ATOM 842 N N . TYR A 1 105 ? -8.182 -11.550 9.544 1.00 90.69 105 TYR A N 1
ATOM 843 C CA . TYR A 1 105 ? -8.310 -10.471 8.571 1.00 90.69 105 TYR A CA 1
ATOM 844 C C . TYR A 1 105 ? -7.771 -10.888 7.207 1.00 90.69 105 TYR A C 1
ATOM 846 O O . TYR A 1 105 ? -6.826 -11.670 7.091 1.00 90.69 105 TYR A O 1
ATOM 854 N N . HIS A 1 106 ? -8.363 -10.324 6.165 1.00 91.88 106 HIS A N 1
ATOM 855 C CA . HIS A 1 106 ? -7.860 -10.397 4.800 1.00 91.88 106 HIS A CA 1
ATOM 856 C C . HIS A 1 106 ? -7.974 -9.021 4.152 1.00 91.88 106 HIS A C 1
ATOM 858 O O . HIS A 1 106 ? -8.658 -8.134 4.663 1.00 91.88 106 HIS A O 1
ATOM 864 N N . TYR A 1 107 ? -7.305 -8.818 3.024 1.00 92.00 107 TYR A N 1
ATOM 865 C CA . TYR A 1 107 ? -7.368 -7.548 2.319 1.00 92.00 107 TYR A CA 1
ATOM 866 C C . TYR A 1 107 ? -7.510 -7.738 0.816 1.00 92.00 107 TYR A C 1
ATOM 868 O O . TYR A 1 107 ? -7.176 -8.783 0.261 1.00 92.00 107 TYR A O 1
ATOM 876 N N . THR A 1 108 ? -7.982 -6.687 0.161 1.00 90.62 108 THR A N 1
ATOM 877 C CA . THR A 1 108 ? -7.934 -6.540 -1.293 1.00 90.62 108 THR A CA 1
ATOM 878 C C . THR A 1 108 ? -7.133 -5.297 -1.632 1.00 90.62 108 THR A C 1
ATOM 880 O O . THR A 1 108 ? -7.311 -4.255 -0.990 1.00 90.62 108 THR A O 1
ATOM 883 N N . ASN A 1 109 ? -6.287 -5.380 -2.655 1.00 88.12 109 ASN A N 1
ATOM 884 C CA . ASN A 1 109 ? -5.652 -4.207 -3.236 1.00 88.12 109 ASN A CA 1
ATOM 885 C C . ASN A 1 109 ? -6.439 -3.718 -4.457 1.00 88.12 109 ASN A C 1
ATOM 887 O O . ASN A 1 109 ? -7.097 -4.487 -5.154 1.00 88.12 109 ASN A O 1
ATOM 891 N N . SER A 1 110 ? -6.402 -2.413 -4.697 1.00 84.19 110 SER A N 1
ATOM 892 C CA . SER A 1 110 ? -6.886 -1.837 -5.948 1.00 84.19 110 SER A CA 1
ATOM 893 C C . SER A 1 110 ? -6.037 -0.640 -6.339 1.00 84.19 110 SER A C 1
ATOM 895 O O . SER A 1 110 ? -5.551 0.101 -5.480 1.00 84.19 110 SER A O 1
ATOM 897 N N . VAL A 1 111 ? -5.855 -0.467 -7.642 1.00 83.75 111 VAL A N 1
ATOM 898 C CA . VAL A 1 111 ? -5.182 0.695 -8.214 1.00 83.75 111 VAL A CA 1
ATOM 899 C C . VAL A 1 111 ? -6.247 1.755 -8.479 1.00 83.75 111 VAL A C 1
ATOM 901 O O . VAL A 1 111 ? -7.243 1.472 -9.143 1.00 83.75 111 VAL A O 1
ATOM 904 N N . GLU A 1 112 ? -6.085 2.950 -7.911 1.00 78.81 112 GLU A N 1
ATOM 905 C CA . GLU A 1 112 ? -7.041 4.039 -8.133 1.00 78.81 112 GLU A CA 1
ATOM 906 C C . GLU A 1 112 ? -6.720 4.729 -9.467 1.00 78.81 112 GLU A C 1
ATOM 908 O O . GLU A 1 112 ? -5.641 5.304 -9.625 1.00 78.81 112 GLU A O 1
ATOM 913 N N . ASP A 1 113 ? -7.664 4.702 -10.416 1.00 77.38 113 ASP A N 1
ATOM 914 C CA . ASP A 1 113 ? -7.563 5.491 -11.646 1.00 77.38 113 ASP A CA 1
ATOM 915 C C . ASP A 1 113 ? -7.780 6.972 -11.326 1.00 77.38 113 ASP A C 1
ATOM 917 O O . ASP A 1 113 ? -8.892 7.439 -11.066 1.00 77.38 113 ASP A O 1
ATOM 921 N N . ILE A 1 114 ? -6.675 7.704 -11.310 1.00 71.81 114 ILE A N 1
ATOM 922 C CA . ILE A 1 114 ? -6.627 9.146 -11.072 1.00 71.81 114 ILE A CA 1
ATOM 923 C C . ILE A 1 114 ? -6.133 9.904 -12.307 1.00 71.81 114 ILE A C 1
ATOM 925 O O . ILE A 1 114 ? -5.697 11.050 -12.198 1.00 71.81 114 ILE A O 1
ATOM 929 N N . GLY A 1 115 ? -6.208 9.262 -13.480 1.00 65.00 115 GLY A N 1
ATOM 930 C CA . GLY A 1 115 ? -5.756 9.805 -14.758 1.00 65.00 115 GLY A CA 1
ATOM 931 C C . GLY A 1 115 ? -4.260 9.632 -15.035 1.00 65.00 115 GLY A C 1
ATOM 932 O O . GLY A 1 115 ? -3.777 10.162 -16.033 1.00 65.00 115 GLY A O 1
ATOM 933 N N . TYR A 1 116 ? -3.517 8.925 -14.175 1.00 68.38 116 TYR A N 1
ATOM 934 C CA . TYR A 1 116 ? -2.094 8.629 -14.364 1.00 68.38 116 TYR A CA 1
ATOM 935 C C . TYR A 1 116 ? -1.652 7.354 -13.626 1.00 68.38 116 TYR A C 1
ATOM 937 O O . TYR A 1 116 ? -2.185 7.023 -12.567 1.00 68.38 116 TYR A O 1
ATOM 945 N N . GLY A 1 117 ? -0.644 6.663 -14.170 1.00 71.31 117 GLY A N 1
ATOM 946 C CA . GLY A 1 117 ? 0.137 5.630 -13.476 1.00 71.31 117 GLY A CA 1
ATOM 947 C C . GLY A 1 117 ? -0.560 4.298 -13.205 1.00 71.31 117 GLY A C 1
ATOM 948 O O . GLY A 1 117 ? 0.075 3.398 -12.655 1.00 71.31 117 GLY A O 1
ATOM 949 N N . ILE A 1 118 ? -1.833 4.141 -13.575 1.00 72.25 118 ILE A N 1
ATOM 950 C CA . ILE A 1 118 ? -2.583 2.892 -13.370 1.00 72.25 118 ILE A CA 1
ATOM 951 C C . ILE A 1 118 ? -1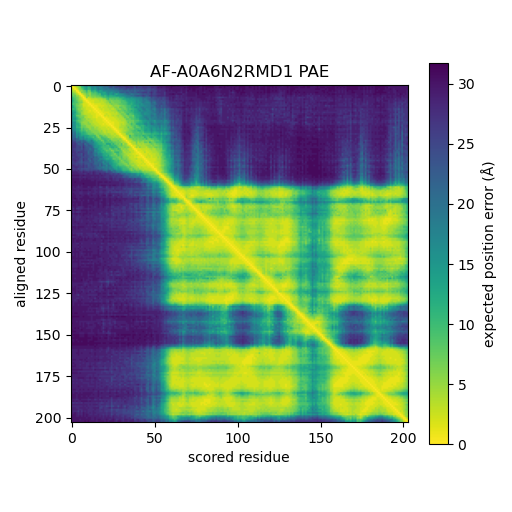.957 1.705 -14.108 1.00 72.25 118 ILE A C 1
ATOM 953 O O . ILE A 1 118 ? -1.927 0.592 -13.598 1.00 72.25 118 ILE A O 1
ATOM 957 N N . ASP A 1 119 ? -1.407 1.970 -15.284 1.00 73.12 119 ASP A N 1
ATOM 958 C CA . ASP A 1 119 ? -0.737 1.022 -16.163 1.00 73.12 119 ASP A CA 1
ATOM 959 C C . ASP A 1 119 ? 0.663 0.625 -15.668 1.00 73.12 119 ASP A C 1
ATOM 961 O O . ASP A 1 119 ? 1.239 -0.342 -16.153 1.00 73.12 119 ASP A O 1
ATOM 965 N N . THR A 1 120 ? 1.193 1.340 -14.670 1.00 79.69 120 THR A N 1
ATOM 966 C CA . THR A 1 120 ? 2.518 1.094 -14.079 1.00 79.69 120 THR A CA 1
ATOM 967 C C . THR A 1 120 ? 2.479 0.219 -12.825 1.00 79.69 120 THR A C 1
ATOM 969 O O . THR A 1 120 ? 3.535 -0.096 -12.274 1.00 79.69 120 THR A O 1
ATOM 972 N N . ILE A 1 121 ? 1.289 -0.155 -12.336 1.00 83.94 121 ILE A N 1
ATOM 973 C CA . ILE A 1 121 ? 1.122 -0.967 -11.125 1.00 83.94 121 ILE A CA 1
ATOM 974 C C . ILE A 1 121 ? 0.585 -2.353 -11.471 1.00 83.94 121 ILE A C 1
ATOM 976 O O . ILE A 1 121 ? -0.417 -2.501 -12.166 1.00 83.94 121 ILE A O 1
ATOM 980 N N . PHE A 1 122 ? 1.203 -3.366 -10.876 1.00 83.88 122 PHE A N 1
ATOM 981 C CA . PHE A 1 122 ? 0.846 -4.765 -11.035 1.00 83.88 122 PHE A CA 1
ATOM 982 C C . PHE A 1 122 ? 0.724 -5.412 -9.657 1.00 83.88 122 PHE A C 1
ATOM 984 O O . PHE A 1 122 ? 1.579 -5.209 -8.798 1.00 83.88 122 PHE A O 1
ATOM 991 N N . SER A 1 123 ? -0.332 -6.188 -9.426 1.00 83.75 123 SER A N 1
ATOM 992 C CA . SER A 1 123 ? -0.539 -6.904 -8.166 1.00 83.75 123 SER A CA 1
ATOM 993 C C . SER A 1 123 ? -0.383 -8.413 -8.352 1.00 83.75 123 SER A C 1
ATOM 995 O O . SER A 1 123 ? -0.906 -8.988 -9.304 1.00 83.75 123 SER A O 1
ATOM 997 N N . ASP A 1 124 ? 0.317 -9.061 -7.419 1.00 81.38 124 ASP A N 1
ATOM 998 C CA . ASP A 1 124 ? 0.374 -10.522 -7.304 1.00 81.38 124 ASP A CA 1
ATOM 999 C C . ASP A 1 124 ? 0.288 -10.936 -5.835 1.00 81.38 124 ASP A C 1
ATOM 1001 O O . ASP A 1 124 ? 1.196 -10.676 -5.043 1.00 81.38 124 ASP A O 1
ATOM 1005 N N . LYS A 1 125 ? -0.807 -11.609 -5.466 1.00 81.62 125 LYS A N 1
ATOM 1006 C CA . LYS A 1 125 ? -1.097 -12.051 -4.091 1.00 81.62 125 LYS A CA 1
ATOM 1007 C C . LYS A 1 125 ? -0.890 -10.915 -3.083 1.00 81.62 125 LYS A C 1
ATOM 1009 O O . LYS A 1 125 ? -1.700 -9.990 -3.024 1.00 81.62 125 LYS A O 1
ATOM 1014 N N . ASN A 1 126 ? 0.206 -10.992 -2.325 1.00 85.94 126 ASN A N 1
ATOM 1015 C CA . ASN A 1 126 ? 0.519 -10.075 -1.248 1.00 85.94 126 ASN A CA 1
ATOM 1016 C C . ASN A 1 126 ? 1.418 -8.903 -1.667 1.00 85.94 126 ASN A C 1
ATOM 1018 O O . ASN A 1 126 ? 1.723 -8.035 -0.849 1.00 85.94 126 ASN A O 1
ATOM 1022 N N . HIS A 1 127 ? 1.828 -8.878 -2.933 1.00 86.94 127 HIS A N 1
ATOM 1023 C CA . HIS A 1 127 ? 2.788 -7.934 -3.476 1.00 86.94 127 HIS A CA 1
ATOM 1024 C C . HIS A 1 127 ? 2.119 -6.974 -4.445 1.00 86.94 127 HIS A C 1
ATOM 1026 O O . HIS A 1 127 ? 1.198 -7.321 -5.195 1.00 86.94 127 HIS A O 1
ATOM 1032 N N . ILE A 1 128 ? 2.626 -5.752 -4.436 1.00 89.19 128 ILE A N 1
ATOM 1033 C CA . ILE A 1 128 ? 2.334 -4.738 -5.430 1.00 89.19 128 ILE A CA 1
ATOM 1034 C C . ILE A 1 128 ? 3.661 -4.281 -6.005 1.00 89.19 128 ILE A C 1
ATOM 1036 O O . ILE A 1 128 ? 4.504 -3.727 -5.301 1.00 89.19 128 ILE A O 1
ATOM 1040 N N . TYR A 1 129 ? 3.818 -4.514 -7.300 1.00 88.00 129 TYR A N 1
ATOM 1041 C CA . TYR A 1 129 ? 4.953 -4.076 -8.085 1.00 88.00 129 TYR A CA 1
ATOM 1042 C C . TYR A 1 129 ? 4.588 -2.777 -8.777 1.00 88.00 129 TYR A C 1
ATOM 1044 O O . TYR A 1 129 ? 3.630 -2.713 -9.547 1.00 88.00 129 TYR A O 1
ATOM 1052 N N . TRP A 1 130 ? 5.362 -1.739 -8.508 1.00 89.94 130 TRP A N 1
ATOM 1053 C CA . TRP A 1 130 ? 5.242 -0.474 -9.200 1.00 89.94 130 TRP A CA 1
ATOM 1054 C C . TRP A 1 130 ? 6.451 -0.279 -10.106 1.00 89.94 130 TRP A C 1
ATOM 1056 O O . TRP A 1 130 ? 7.579 -0.111 -9.642 1.00 89.94 130 TRP A O 1
ATOM 1066 N N . VAL A 1 131 ? 6.211 -0.336 -11.411 1.00 85.56 131 VAL A N 1
ATOM 1067 C CA . VAL A 1 131 ? 7.231 -0.254 -12.455 1.00 85.56 131 VAL A CA 1
ATOM 1068 C C . VAL A 1 131 ? 6.911 0.977 -13.311 1.00 85.56 131 VAL A C 1
ATOM 1070 O O . VAL A 1 131 ? 6.282 0.855 -14.361 1.00 85.56 131 VAL A O 1
ATOM 1073 N N . PRO A 1 132 ? 7.298 2.186 -12.864 1.00 77.69 132 PRO A N 1
ATOM 1074 C CA . PRO A 1 132 ? 6.983 3.447 -13.554 1.00 77.69 132 PRO A CA 1
ATOM 1075 C C . PRO A 1 132 ? 7.472 3.495 -15.010 1.00 77.69 132 PRO A C 1
ATOM 1077 O O . PRO A 1 132 ? 6.885 4.173 -15.850 1.00 77.69 132 PRO A O 1
ATOM 1080 N N . ASP A 1 133 ? 8.499 2.700 -15.307 1.00 73.38 133 ASP A N 1
ATOM 1081 C CA . ASP A 1 133 ? 9.156 2.583 -16.602 1.00 73.38 133 ASP A CA 1
ATOM 1082 C C . ASP A 1 133 ? 8.853 1.249 -17.318 1.00 73.38 133 ASP A C 1
ATOM 1084 O O . ASP A 1 133 ? 9.641 0.825 -18.156 1.00 73.38 133 ASP A O 1
ATOM 1088 N N . TYR A 1 134 ? 7.747 0.552 -17.017 1.00 58.00 134 TYR A N 1
ATOM 1089 C CA . TYR A 1 134 ? 7.487 -0.806 -17.549 1.00 58.00 134 TYR A CA 1
ATOM 1090 C C . TYR A 1 134 ? 7.457 -0.895 -19.087 1.00 58.00 134 TYR A C 1
ATOM 1092 O O . TYR A 1 134 ? 7.738 -1.944 -19.662 1.00 58.00 134 TYR A O 1
ATOM 1100 N N . TRP A 1 135 ? 7.116 0.204 -19.762 1.00 59.31 135 TRP A N 1
ATOM 1101 C CA . TRP A 1 135 ? 7.102 0.330 -21.224 1.00 59.31 135 TRP A CA 1
ATOM 1102 C C . TRP A 1 135 ? 8.488 0.604 -21.823 1.00 59.31 135 TRP A C 1
ATOM 1104 O O . TRP A 1 135 ? 8.646 0.595 -23.047 1.00 59.31 135 TRP A O 1
ATOM 1114 N N . LYS A 1 136 ? 9.502 0.878 -20.994 1.00 59.62 136 LYS A N 1
ATOM 1115 C CA . LYS A 1 136 ? 10.884 1.012 -21.447 1.00 59.62 136 LYS A CA 1
ATOM 1116 C C . LYS A 1 136 ? 11.482 -0.374 -21.635 1.00 59.62 136 LYS A C 1
ATOM 1118 O O . LYS A 1 136 ? 11.563 -1.168 -20.704 1.00 59.62 136 LYS A O 1
ATOM 1123 N N . ASN A 1 137 ? 11.979 -0.640 -22.839 1.00 56.34 137 ASN A N 1
ATOM 1124 C CA . ASN A 1 137 ? 12.873 -1.776 -23.057 1.00 56.34 137 ASN A CA 1
ATOM 1125 C C . ASN A 1 137 ? 14.183 -1.598 -22.266 1.00 56.34 137 ASN A C 1
ATOM 1127 O O . ASN A 1 137 ? 14.473 -0.504 -21.784 1.00 56.34 137 ASN A O 1
ATOM 1131 N N . ILE A 1 138 ? 15.003 -2.655 -22.200 1.00 56.34 138 ILE A N 1
ATOM 1132 C CA . ILE A 1 138 ? 16.316 -2.708 -21.510 1.00 56.34 138 ILE A CA 1
ATOM 1133 C C . ILE A 1 138 ? 17.205 -1.477 -21.803 1.00 56.34 138 ILE A C 1
ATOM 1135 O O . ILE A 1 138 ? 17.977 -1.049 -20.948 1.00 56.34 138 ILE A O 1
ATOM 1139 N N . ASP A 1 139 ? 17.040 -0.858 -22.974 1.00 60.59 139 ASP A N 1
ATOM 1140 C CA . ASP A 1 139 ? 17.777 0.333 -23.411 1.00 60.59 139 ASP A CA 1
ATOM 1141 C C . ASP A 1 139 ? 17.144 1.679 -22.986 1.00 60.59 139 ASP A C 1
ATOM 1143 O O . ASP A 1 139 ? 17.513 2.730 -23.515 1.00 60.59 139 ASP A O 1
ATOM 1147 N N . ASN A 1 140 ? 16.168 1.679 -22.072 1.00 55.91 140 ASN A N 1
ATOM 1148 C CA . ASN A 1 140 ? 15.404 2.851 -21.615 1.00 55.91 140 ASN A CA 1
ATOM 1149 C C . ASN A 1 140 ? 14.622 3.595 -22.717 1.00 55.91 140 ASN A C 1
ATOM 1151 O O . ASN A 1 140 ? 14.396 4.805 -22.632 1.00 55.91 140 ASN A O 1
ATOM 1155 N N . LYS A 1 141 ? 14.193 2.874 -23.757 1.00 60.56 141 LYS A N 1
ATOM 1156 C CA . LYS A 1 141 ? 13.496 3.421 -24.931 1.00 60.56 141 LYS A CA 1
ATOM 1157 C C . LYS A 1 141 ? 12.096 2.839 -25.074 1.00 60.56 141 LYS A C 1
ATOM 1159 O O . LYS A 1 141 ? 11.891 1.658 -24.801 1.00 60.56 141 LYS A O 1
ATOM 1164 N N . ILE A 1 142 ? 11.168 3.669 -25.546 1.00 60.84 142 ILE A N 1
ATOM 1165 C CA . ILE A 1 142 ? 9.803 3.260 -25.905 1.00 60.84 142 ILE A CA 1
ATOM 1166 C C . ILE A 1 142 ? 9.797 2.871 -27.364 1.00 60.84 142 ILE A C 1
ATOM 1168 O O . ILE A 1 142 ? 10.400 3.578 -28.173 1.00 60.84 142 ILE A O 1
ATOM 1172 N N . TYR A 1 143 ? 9.064 1.821 -27.700 1.00 64.31 143 TYR A N 1
ATOM 1173 C CA . TYR A 1 143 ? 8.806 1.451 -29.079 1.00 64.31 143 TYR A CA 1
ATOM 1174 C C . TYR A 1 143 ? 7.308 1.238 -29.289 1.00 64.31 143 TYR A C 1
ATOM 1176 O O . TYR A 1 143 ? 6.622 0.764 -28.385 1.00 64.31 143 TYR A O 1
ATOM 1184 N N . ASP A 1 144 ? 6.797 1.603 -30.462 1.00 65.56 144 ASP A N 1
ATOM 1185 C CA . ASP A 1 144 ? 5.448 1.210 -30.872 1.00 65.56 144 ASP A CA 1
ATOM 1186 C C . ASP A 1 144 ? 5.389 -0.281 -31.262 1.00 65.56 144 ASP A C 1
ATOM 1188 O O . ASP A 1 144 ? 6.409 -0.972 -31.345 1.00 65.56 144 ASP A O 1
ATOM 1192 N N . GLU A 1 145 ? 4.187 -0.780 -31.563 1.00 60.09 145 GLU A N 1
ATOM 1193 C CA . GLU A 1 145 ? 3.949 -2.162 -32.020 1.00 60.09 145 GLU A CA 1
ATOM 1194 C C . GLU A 1 145 ? 4.720 -2.535 -33.304 1.00 60.09 145 GLU A C 1
ATOM 1196 O O . GLU A 1 145 ? 4.831 -3.710 -33.651 1.00 60.09 145 GLU A O 1
ATOM 1201 N N . LYS A 1 146 ? 5.253 -1.542 -34.027 1.00 75.38 146 LYS A N 1
ATOM 1202 C CA . LYS A 1 146 ? 6.023 -1.701 -35.266 1.00 75.38 146 LYS A CA 1
ATOM 1203 C C . LYS A 1 146 ? 7.536 -1.591 -35.036 1.00 75.38 146 LYS A C 1
ATOM 1205 O O . LYS A 1 146 ? 8.294 -1.689 -36.000 1.00 75.38 146 LYS A O 1
ATOM 1210 N N . GLY A 1 147 ? 7.985 -1.412 -33.790 1.00 65.06 147 GLY A N 1
ATOM 1211 C CA . GLY A 1 147 ? 9.396 -1.270 -33.429 1.00 65.06 147 GLY A CA 1
ATOM 1212 C C . GLY A 1 147 ? 9.970 0.131 -33.663 1.00 65.06 147 GLY A C 1
ATOM 1213 O O . GLY A 1 147 ? 11.189 0.300 -33.665 1.00 65.06 147 GLY A O 1
ATOM 1214 N N . THR A 1 148 ? 9.128 1.146 -33.861 1.00 73.44 148 THR A N 1
ATOM 1215 C CA . THR A 1 148 ? 9.550 2.545 -34.011 1.00 73.44 148 THR A CA 1
ATOM 1216 C C . THR A 1 148 ? 9.797 3.156 -32.643 1.00 73.44 148 THR A C 1
ATOM 1218 O O . THR A 1 148 ? 8.906 3.136 -31.799 1.00 73.44 148 THR A O 1
ATOM 1221 N N . GLN A 1 149 ? 10.979 3.738 -32.423 1.00 68.75 149 GLN A N 1
ATOM 1222 C CA . GLN A 1 149 ? 11.285 4.415 -31.163 1.00 68.75 149 GLN A CA 1
ATOM 1223 C C . GLN A 1 149 ? 10.379 5.648 -30.988 1.00 68.75 149 GLN A C 1
ATOM 1225 O O . GLN A 1 149 ? 10.402 6.543 -31.834 1.00 68.75 149 GLN A O 1
ATOM 1230 N N . LEU A 1 150 ? 9.618 5.720 -29.893 1.00 61.97 150 LEU A N 1
ATOM 1231 C CA . LEU A 1 150 ? 8.808 6.896 -29.561 1.00 61.97 150 LEU A CA 1
ATOM 1232 C C . LEU A 1 150 ? 9.636 7.883 -28.730 1.00 61.97 150 LEU A C 1
ATOM 1234 O O . LEU A 1 150 ? 10.384 7.490 -27.829 1.00 61.97 150 LEU A O 1
ATOM 1238 N N . ASP A 1 151 ? 9.519 9.169 -29.058 1.00 56.28 151 ASP A N 1
ATOM 1239 C CA . ASP A 1 151 ? 10.234 10.239 -28.368 1.00 56.28 151 ASP A CA 1
ATOM 1240 C C . ASP A 1 151 ? 9.492 10.622 -27.082 1.00 56.28 151 ASP A C 1
ATOM 1242 O O . ASP A 1 151 ? 8.305 10.947 -27.106 1.00 56.28 151 ASP A O 1
ATOM 1246 N N . ASN A 1 152 ? 10.191 10.559 -25.949 1.00 54.88 152 ASN A N 1
ATOM 1247 C CA . ASN A 1 152 ? 9.602 10.713 -24.617 1.00 54.88 152 ASN A CA 1
ATOM 1248 C C . ASN A 1 152 ? 10.016 12.020 -23.922 1.00 54.88 152 ASN A C 1
ATOM 1250 O O . ASN A 1 152 ? 10.009 12.138 -22.697 1.00 54.88 152 ASN A O 1
ATOM 1254 N N . SER A 1 153 ? 10.409 13.018 -24.708 1.00 47.94 153 SER A N 1
ATOM 1255 C CA . SER A 1 153 ? 10.910 14.313 -24.237 1.00 47.94 153 SER A CA 1
ATOM 1256 C C . SER A 1 153 ? 9.891 15.144 -23.430 1.00 47.94 153 SER A C 1
ATOM 1258 O O . SER A 1 153 ? 10.273 16.152 -22.837 1.00 47.94 153 SER A O 1
ATOM 1260 N N . GLY A 1 154 ? 8.624 14.711 -23.357 1.00 42.53 154 GLY A N 1
ATOM 1261 C CA . GLY A 1 154 ? 7.535 15.372 -22.628 1.00 42.53 154 GLY A CA 1
ATOM 1262 C C . GLY A 1 154 ? 6.947 14.609 -21.434 1.00 42.53 154 GLY A C 1
ATOM 1263 O O . GLY A 1 154 ? 6.095 15.177 -20.752 1.00 42.53 154 GLY A O 1
ATOM 1264 N N . ALA A 1 155 ? 7.366 13.368 -21.144 1.00 47.91 155 ALA A N 1
ATOM 1265 C CA . ALA A 1 155 ? 6.928 12.710 -19.914 1.00 47.91 155 ALA A CA 1
ATOM 1266 C C . ALA A 1 155 ? 7.575 13.425 -18.729 1.00 47.91 155 ALA A C 1
ATOM 1268 O O . ALA A 1 155 ? 8.801 13.463 -18.591 1.00 47.91 155 ALA A O 1
ATOM 1269 N N . THR A 1 156 ? 6.747 14.040 -17.888 1.00 45.81 156 THR A N 1
ATOM 1270 C CA . THR A 1 156 ? 7.171 14.583 -16.601 1.00 45.81 156 THR A CA 1
ATOM 1271 C C . THR A 1 156 ? 8.047 13.554 -15.895 1.00 45.81 156 THR A C 1
ATOM 1273 O O . THR A 1 156 ? 7.638 12.412 -15.718 1.00 45.81 156 THR A O 1
ATOM 1276 N N . LYS A 1 157 ? 9.259 13.965 -15.493 1.00 54.19 157 LYS A N 1
ATOM 1277 C CA . LYS A 1 157 ? 10.218 13.134 -14.736 1.00 54.19 157 LYS A CA 1
ATOM 1278 C C . LYS A 1 157 ? 9.645 12.572 -13.428 1.00 54.19 157 LYS A C 1
ATOM 1280 O O . LYS A 1 157 ? 10.286 11.724 -12.818 1.00 54.19 157 LYS A O 1
ATOM 1285 N N . ASP A 1 158 ? 8.488 13.083 -13.020 1.00 60.91 158 ASP A N 1
ATOM 1286 C CA . ASP A 1 158 ? 7.751 12.688 -11.838 1.00 60.91 158 ASP A CA 1
ATOM 1287 C C . ASP A 1 158 ? 6.714 11.630 -12.229 1.00 60.91 158 ASP A C 1
ATOM 1289 O O . ASP A 1 158 ? 5.611 11.952 -12.681 1.00 60.91 158 ASP A O 1
ATOM 1293 N N . TYR A 1 159 ? 7.076 10.360 -12.062 1.00 79.06 159 TYR A N 1
ATOM 1294 C CA . TYR A 1 159 ? 6.117 9.264 -12.175 1.00 79.06 159 TYR A CA 1
ATOM 1295 C C . TYR A 1 159 ? 5.315 9.199 -10.891 1.00 79.06 159 TYR A C 1
ATOM 1297 O O . TYR A 1 159 ? 5.886 9.293 -9.806 1.00 79.06 159 TYR A O 1
ATOM 1305 N N . LYS A 1 160 ? 4.000 9.033 -11.001 1.00 87.38 160 LYS A N 1
ATOM 1306 C CA . LYS A 1 160 ? 3.127 8.854 -9.847 1.00 87.38 160 LYS A CA 1
ATOM 1307 C C . LYS A 1 160 ? 2.149 7.727 -10.092 1.00 87.38 160 LYS A C 1
ATOM 1309 O O . LYS A 1 160 ? 1.786 7.478 -11.235 1.00 87.38 160 LYS A O 1
ATOM 1314 N N . ALA A 1 161 ? 1.695 7.094 -9.023 1.00 87.88 161 ALA A N 1
ATOM 1315 C CA . ALA A 1 161 ? 0.641 6.093 -9.080 1.00 87.88 161 ALA A CA 1
ATOM 1316 C C . ALA A 1 161 ? -0.074 6.002 -7.725 1.00 87.88 161 ALA A C 1
ATOM 1318 O O . ALA A 1 161 ? 0.451 6.480 -6.719 1.00 87.88 161 ALA A O 1
ATOM 1319 N N . ARG A 1 162 ? -1.279 5.427 -7.667 1.00 91.00 162 ARG A N 1
ATOM 1320 C CA . ARG A 1 162 ? -2.035 5.333 -6.410 1.00 91.00 162 ARG A CA 1
ATOM 1321 C C . ARG A 1 162 ? -2.610 3.952 -6.188 1.00 91.00 162 ARG A C 1
ATOM 1323 O O . ARG A 1 162 ? -3.280 3.386 -7.045 1.00 91.00 162 ARG A O 1
ATOM 1330 N N . VAL A 1 163 ? -2.382 3.455 -4.984 1.00 91.81 163 VAL A N 1
ATOM 1331 C CA . VAL A 1 163 ? -2.795 2.134 -4.532 1.00 91.81 163 VAL A CA 1
ATOM 1332 C C . VAL A 1 163 ? -3.652 2.287 -3.293 1.00 91.81 163 VAL A C 1
ATOM 1334 O O . VAL A 1 163 ? -3.388 3.135 -2.440 1.00 91.81 163 VAL A O 1
ATOM 1337 N N . SER A 1 164 ? -4.658 1.434 -3.160 1.00 92.06 164 SER A N 1
ATOM 1338 C CA . SER A 1 164 ? -5.405 1.304 -1.921 1.00 92.06 164 SER A CA 1
ATOM 1339 C C . SER A 1 164 ? -5.445 -0.130 -1.412 1.00 92.06 164 SER A C 1
ATOM 1341 O O . SER A 1 164 ? -5.551 -1.076 -2.192 1.00 92.06 164 SER A O 1
ATOM 1343 N N . TYR A 1 165 ? -5.378 -0.262 -0.088 1.00 92.19 165 TYR A N 1
ATOM 1344 C CA . TYR A 1 165 ? -5.599 -1.505 0.641 1.00 92.19 165 TYR A CA 1
ATOM 1345 C C . TYR A 1 165 ? -6.914 -1.387 1.405 1.00 92.19 165 TYR A C 1
ATOM 1347 O O . TYR A 1 165 ? -7.075 -0.485 2.231 1.00 92.19 165 TYR A O 1
ATOM 1355 N N . CYS A 1 166 ? -7.849 -2.293 1.139 1.00 92.00 166 CYS A N 1
ATOM 1356 C CA . CYS A 1 166 ? -9.091 -2.436 1.894 1.00 92.00 166 CYS A CA 1
ATOM 1357 C C . CYS A 1 166 ? -8.992 -3.702 2.745 1.00 92.00 166 CYS A C 1
ATOM 1359 O O . CYS A 1 166 ? -8.823 -4.783 2.189 1.00 92.00 166 CYS A O 1
ATOM 1361 N N . VAL A 1 167 ? -9.079 -3.568 4.068 1.00 92.50 167 VAL A N 1
ATOM 1362 C CA . VAL A 1 167 ? -8.932 -4.672 5.029 1.00 92.50 167 VAL A CA 1
ATOM 1363 C C . VAL A 1 167 ? -10.289 -5.043 5.599 1.00 92.50 167 VAL A C 1
ATOM 1365 O O . VAL A 1 167 ? -11.021 -4.179 6.090 1.00 92.50 167 VAL A O 1
ATOM 1368 N N . TYR A 1 168 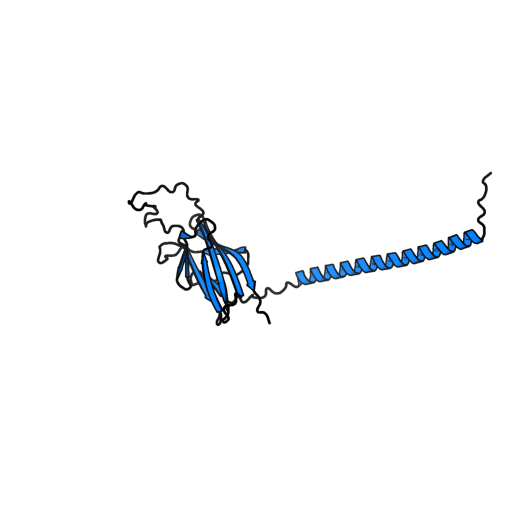? -10.595 -6.330 5.569 1.00 92.19 168 TYR A N 1
ATOM 1369 C CA . TYR A 1 168 ? -11.859 -6.919 5.975 1.00 92.19 168 TYR A CA 1
ATOM 1370 C C . TYR A 1 168 ? -11.631 -7.944 7.088 1.00 92.19 168 TYR A C 1
ATOM 1372 O O . TYR A 1 168 ? -10.592 -8.603 7.130 1.00 92.19 168 TYR A O 1
ATOM 1380 N N . ASP A 1 169 ? -12.598 -8.076 7.992 1.00 91.88 169 ASP A N 1
ATOM 1381 C CA . ASP A 1 169 ? -12.601 -9.141 9.002 1.00 91.88 169 ASP A CA 1
ATOM 1382 C C . ASP A 1 169 ? -13.165 -10.471 8.458 1.00 91.88 169 ASP A C 1
ATOM 1384 O O . ASP A 1 169 ? -13.547 -10.583 7.290 1.00 91.88 169 ASP A O 1
ATOM 1388 N N . GLU A 1 170 ? -13.249 -11.488 9.320 1.00 91.94 170 GLU A N 1
ATOM 1389 C CA . GLU A 1 170 ? -13.828 -12.810 9.017 1.00 91.94 170 GLU A CA 1
ATOM 1390 C C . GLU A 1 170 ? -15.283 -12.748 8.526 1.00 91.94 170 GLU A C 1
ATOM 1392 O O . GLU A 1 170 ? -15.760 -13.668 7.864 1.00 91.94 170 GLU A O 1
ATOM 1397 N N . GLN A 1 171 ? -16.004 -11.672 8.853 1.00 92.06 171 GLN A N 1
ATOM 1398 C CA . GLN A 1 171 ? -17.381 -11.441 8.426 1.00 92.06 171 GLN A CA 1
ATOM 1399 C C . GLN A 1 171 ? -17.463 -10.656 7.103 1.00 92.06 171 GLN A C 1
ATOM 1401 O O . GLN A 1 171 ? -18.562 -10.290 6.685 1.00 92.06 171 GLN A O 1
ATOM 1406 N N . ASN A 1 172 ? -16.332 -10.415 6.426 1.00 91.12 172 ASN A N 1
ATOM 1407 C CA . ASN A 1 172 ? -16.208 -9.572 5.230 1.00 91.12 172 ASN A CA 1
ATOM 1408 C C . ASN A 1 172 ? -16.639 -8.110 5.452 1.00 91.12 172 ASN A C 1
ATOM 1410 O O . ASN A 1 172 ? -17.050 -7.421 4.516 1.00 91.12 172 ASN A O 1
ATOM 1414 N N . ILE A 1 173 ? -16.551 -7.606 6.684 1.00 90.81 173 ILE A N 1
ATOM 1415 C CA . ILE A 1 173 ? -16.861 -6.209 6.993 1.00 90.81 173 ILE A CA 1
ATOM 1416 C C . ILE A 1 173 ? -15.584 -5.385 6.852 1.00 90.81 173 ILE A C 1
ATOM 1418 O O . ILE A 1 173 ? -14.559 -5.720 7.439 1.00 90.81 173 ILE A O 1
ATOM 1422 N N . LEU A 1 174 ? -15.651 -4.280 6.103 1.00 91.31 174 LEU A N 1
ATOM 1423 C CA . LEU A 1 174 ? -14.529 -3.353 5.947 1.00 91.31 174 LEU A CA 1
ATOM 1424 C C . LEU A 1 174 ? -14.157 -2.752 7.310 1.00 91.31 174 LEU A C 1
ATOM 1426 O O . LEU A 1 174 ? -14.966 -2.069 7.938 1.00 91.31 174 LEU A O 1
ATOM 1430 N N . ARG A 1 175 ? -12.923 -2.996 7.753 1.00 90.75 175 ARG A N 1
ATOM 1431 C CA . ARG A 1 175 ? -12.362 -2.494 9.015 1.00 90.75 175 ARG A CA 1
ATOM 1432 C C . ARG A 1 175 ? -11.330 -1.410 8.815 1.00 90.75 175 ARG A C 1
ATOM 1434 O O . ARG A 1 175 ? -11.169 -0.572 9.697 1.00 90.75 175 ARG A O 1
ATOM 1441 N N . MET A 1 176 ? -10.678 -1.377 7.660 1.00 91.06 176 MET A N 1
ATOM 1442 C CA . MET A 1 176 ? -9.659 -0.375 7.394 1.00 91.06 176 MET A CA 1
ATOM 1443 C C . MET A 1 176 ? -9.531 -0.081 5.902 1.00 91.06 176 MET A C 1
ATOM 1445 O O . MET A 1 176 ? -9.664 -0.985 5.079 1.00 91.06 176 MET A O 1
ATOM 1449 N N . LYS A 1 177 ? -9.250 1.176 5.551 1.00 92.31 177 LYS A N 1
ATOM 1450 C CA . LYS A 1 177 ? -8.809 1.568 4.207 1.00 92.31 177 LYS A CA 1
ATOM 1451 C C . LYS A 1 177 ? -7.535 2.404 4.303 1.00 92.31 177 LYS A C 1
ATOM 1453 O O . LYS A 1 177 ? -7.516 3.415 5.004 1.00 92.31 177 LYS A O 1
ATOM 1458 N N . ILE A 1 178 ? -6.515 2.005 3.550 1.00 93.19 178 ILE A N 1
ATOM 1459 C CA . ILE A 1 178 ? -5.259 2.738 3.366 1.00 93.19 178 ILE A CA 1
ATOM 1460 C C . ILE A 1 178 ? -5.203 3.201 1.914 1.00 93.19 178 ILE A C 1
ATOM 1462 O O . ILE A 1 178 ? -5.498 2.417 1.013 1.00 93.19 178 ILE A O 1
ATOM 1466 N N . VAL A 1 179 ? -4.825 4.455 1.677 1.00 93.56 179 VAL A N 1
ATOM 1467 C CA . VAL A 1 179 ? -4.525 4.973 0.335 1.00 93.56 179 VAL A CA 1
ATOM 1468 C C . VAL A 1 179 ? -3.099 5.489 0.322 1.00 93.56 179 VAL A C 1
ATOM 1470 O O . VAL A 1 179 ? -2.763 6.383 1.096 1.00 93.56 179 VAL A O 1
ATOM 1473 N N . ILE A 1 180 ? -2.284 4.940 -0.571 1.00 93.62 180 ILE A N 1
ATOM 1474 C CA . ILE A 1 180 ? -0.874 5.274 -0.739 1.00 93.62 180 ILE A CA 1
ATOM 1475 C C . ILE A 1 180 ? -0.688 5.881 -2.126 1.00 93.62 180 ILE A C 1
ATOM 1477 O O . ILE A 1 180 ? -1.081 5.287 -3.130 1.00 93.62 180 ILE A O 1
ATOM 1481 N N . GLU A 1 181 ? -0.085 7.063 -2.184 1.00 93.56 181 GLU A N 1
ATOM 1482 C CA . GLU A 1 181 ? 0.429 7.634 -3.427 1.00 93.56 181 GLU A CA 1
ATOM 1483 C C . GLU A 1 181 ? 1.917 7.339 -3.538 1.00 93.56 181 GLU A C 1
ATOM 1485 O O . GLU A 1 181 ? 2.677 7.601 -2.613 1.00 93.56 181 GLU A O 1
ATOM 1490 N N . LEU A 1 182 ? 2.310 6.780 -4.672 1.00 92.31 182 LEU A N 1
ATOM 1491 C CA . LEU A 1 182 ? 3.683 6.490 -5.033 1.00 92.31 182 LEU A CA 1
ATOM 1492 C C . LEU A 1 182 ? 4.190 7.589 -5.951 1.00 92.31 182 LEU A C 1
ATOM 1494 O O . LEU A 1 182 ? 3.440 8.081 -6.799 1.00 92.31 182 LEU A O 1
ATOM 1498 N N . SER 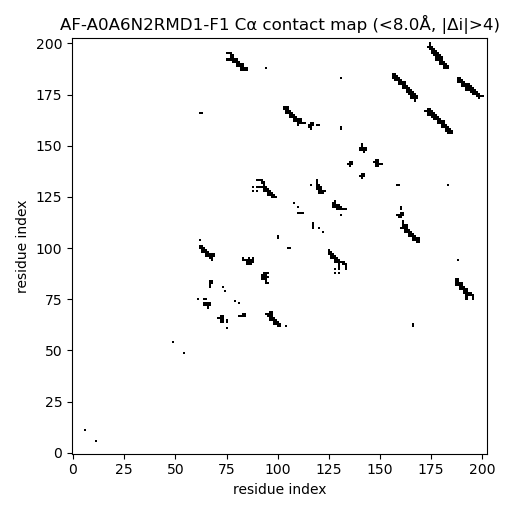A 1 183 ? 5.452 7.963 -5.785 1.00 90.94 183 SER A N 1
ATOM 1499 C CA . SER A 1 183 ? 6.121 8.924 -6.650 1.00 90.94 183 SER A CA 1
ATOM 1500 C C . SER A 1 183 ? 7.590 8.583 -6.863 1.00 90.94 183 SER A C 1
ATOM 1502 O O . SER A 1 183 ? 8.246 8.088 -5.955 1.00 90.94 183 SER A O 1
ATOM 1504 N N . GLU A 1 184 ? 8.115 8.843 -8.059 1.00 86.94 184 GLU A N 1
ATOM 1505 C CA . GLU A 1 184 ? 9.528 8.657 -8.390 1.00 86.94 184 GLU A CA 1
ATOM 1506 C C . GLU A 1 184 ? 10.035 10.003 -8.859 1.00 86.94 184 GLU A C 1
ATOM 1508 O O . GLU A 1 184 ? 9.519 10.569 -9.821 1.00 86.94 184 GLU A O 1
ATOM 1513 N N . ASN A 1 185 ? 11.047 10.510 -8.165 1.00 82.38 185 ASN A N 1
ATOM 1514 C CA . ASN A 1 185 ? 11.729 11.731 -8.546 1.00 82.38 185 ASN A CA 1
ATOM 1515 C C . ASN A 1 185 ? 13.222 11.437 -8.665 1.00 82.38 185 ASN A C 1
ATOM 1517 O O . ASN A 1 185 ? 13.849 10.933 -7.730 1.00 82.38 185 ASN A O 1
ATOM 1521 N N . ALA A 1 186 ? 13.790 11.720 -9.838 1.00 76.00 186 ALA A N 1
ATOM 1522 C CA . ALA A 1 186 ? 15.210 11.524 -10.129 1.00 76.00 186 ALA A CA 1
ATOM 1523 C C . ALA A 1 186 ? 15.737 10.108 -9.786 1.00 76.00 186 ALA A C 1
ATOM 1525 O O . ALA A 1 186 ? 16.856 9.961 -9.294 1.00 76.00 186 ALA A O 1
ATOM 1526 N N . GLY A 1 187 ? 14.937 9.065 -10.036 1.00 74.56 187 GLY A N 1
ATOM 1527 C CA . GLY A 1 187 ? 15.321 7.668 -9.788 1.00 74.56 187 GLY A CA 1
ATOM 1528 C C . GLY A 1 187 ? 15.071 7.165 -8.362 1.00 74.56 187 GLY A C 1
ATOM 1529 O O . GLY A 1 187 ? 15.393 6.015 -8.055 1.00 74.56 187 GLY A O 1
ATOM 1530 N N . LYS A 1 188 ? 14.534 8.010 -7.474 1.00 83.75 188 LYS A N 1
ATOM 1531 C CA . LYS A 1 188 ? 14.212 7.659 -6.087 1.00 83.75 188 LYS A CA 1
ATOM 1532 C C . LYS A 1 188 ? 12.708 7.503 -5.928 1.00 83.75 188 LYS A C 1
ATOM 1534 O O . LYS A 1 188 ? 11.975 8.461 -6.165 1.00 83.75 188 LYS A O 1
ATOM 1539 N N . GLY A 1 189 ? 12.283 6.315 -5.509 1.00 88.62 189 GLY A N 1
ATOM 1540 C CA . GLY A 1 189 ? 10.891 6.023 -5.206 1.00 88.62 189 GLY A CA 1
ATOM 1541 C C . GLY A 1 189 ? 10.545 6.475 -3.794 1.00 88.62 189 GLY A C 1
ATOM 1542 O O . GLY A 1 189 ? 11.341 6.338 -2.863 1.00 88.62 189 GLY A O 1
ATOM 1543 N N . SER A 1 190 ? 9.345 7.002 -3.630 1.00 91.94 190 SER A N 1
ATOM 1544 C CA . SER A 1 190 ? 8.752 7.312 -2.340 1.00 91.94 190 SER A CA 1
ATOM 1545 C C . SER A 1 190 ? 7.272 6.972 -2.353 1.00 91.94 190 SER A C 1
ATOM 1547 O O . SER A 1 190 ? 6.635 6.911 -3.407 1.00 91.94 190 SER A O 1
ATOM 1549 N N . GLY A 1 191 ? 6.728 6.743 -1.167 1.00 92.69 191 GLY A N 1
ATOM 1550 C CA . GLY A 1 191 ? 5.302 6.607 -0.949 1.00 92.69 191 GLY A CA 1
ATOM 1551 C C . GLY A 1 191 ? 4.821 7.573 0.122 1.00 92.69 191 GLY A C 1
ATOM 1552 O O . GLY A 1 191 ? 5.566 7.929 1.034 1.00 92.69 191 GLY A O 1
ATOM 1553 N N . LYS A 1 192 ? 3.567 8.000 -0.001 1.00 93.50 192 LYS A N 1
ATOM 1554 C CA . LYS A 1 192 ? 2.881 8.856 0.961 1.00 93.50 192 LYS A CA 1
ATOM 1555 C C . LYS A 1 192 ? 1.522 8.278 1.311 1.00 93.50 192 LYS A C 1
ATOM 1557 O O . LYS A 1 192 ? 0.703 8.035 0.421 1.00 93.50 192 LYS A O 1
ATOM 1562 N N . ILE A 1 193 ? 1.250 8.106 2.600 1.00 92.56 193 ILE A N 1
ATOM 1563 C CA . ILE A 1 193 ? -0.067 7.678 3.078 1.00 92.56 193 ILE A CA 1
ATOM 1564 C C . ILE A 1 193 ? -1.014 8.877 3.006 1.00 92.56 193 ILE A C 1
ATOM 1566 O O . ILE A 1 193 ? -0.965 9.792 3.824 1.00 92.56 193 ILE A O 1
ATOM 1570 N N . LEU A 1 194 ? -1.885 8.890 1.999 1.00 91.69 194 LEU A N 1
ATOM 1571 C CA . LEU A 1 194 ? -2.837 9.978 1.782 1.00 91.69 194 LEU A CA 1
ATOM 1572 C C . LEU A 1 194 ? -4.059 9.883 2.686 1.00 91.69 194 LEU A C 1
ATOM 1574 O O . LEU A 1 194 ? -4.635 10.911 3.030 1.00 91.69 194 LEU A O 1
ATOM 1578 N N . LYS A 1 195 ? -4.508 8.660 2.982 1.00 91.19 195 LYS A N 1
ATOM 1579 C CA . LYS A 1 195 ? -5.689 8.404 3.811 1.00 91.19 195 LYS A CA 1
ATOM 1580 C C . LYS A 1 195 ? -5.492 7.140 4.624 1.00 91.19 195 LYS A C 1
ATOM 1582 O O . LYS A 1 195 ? -5.081 6.114 4.077 1.00 91.19 195 LYS A O 1
ATOM 1587 N N . LEU A 1 196 ? -5.880 7.218 5.890 1.00 90.06 196 LEU A N 1
ATOM 1588 C CA . LEU A 1 196 ? -5.888 6.109 6.831 1.00 90.06 196 LEU A CA 1
ATOM 1589 C C . LEU A 1 196 ? -7.219 6.123 7.585 1.00 90.06 196 LEU A C 1
ATOM 1591 O O . LEU A 1 196 ? -7.454 6.983 8.427 1.00 90.06 196 LEU A O 1
ATOM 1595 N N . ILE A 1 197 ? -8.128 5.213 7.235 1.00 89.06 197 ILE A N 1
ATOM 1596 C CA . ILE A 1 197 ? -9.484 5.181 7.797 1.00 89.06 197 ILE A CA 1
ATOM 1597 C C . ILE A 1 197 ? -9.690 3.856 8.518 1.00 89.06 197 ILE A C 1
ATOM 1599 O O . ILE A 1 197 ? -9.586 2.806 7.887 1.00 89.06 197 ILE A O 1
ATOM 1603 N N . SER A 1 198 ? -10.052 3.919 9.799 1.00 86.94 198 SER A N 1
ATOM 1604 C CA . SER A 1 198 ? -10.426 2.760 10.616 1.00 86.94 198 SER A CA 1
ATOM 1605 C C . SER A 1 198 ? -11.926 2.768 10.901 1.00 86.94 198 SER A C 1
ATOM 1607 O O . SER A 1 198 ? -12.476 3.770 11.359 1.00 86.94 198 SER A O 1
ATOM 1609 N N . TYR A 1 199 ? -12.591 1.641 10.657 1.00 83.38 199 TYR A N 1
ATOM 1610 C CA . TYR A 1 199 ? -14.017 1.449 10.902 1.00 83.38 199 TYR A CA 1
ATOM 1611 C C . TYR A 1 199 ? -14.208 0.582 12.155 1.00 83.38 199 TYR A C 1
ATOM 1613 O O . TYR A 1 199 ? -13.814 -0.589 12.156 1.00 83.38 199 TYR A O 1
ATOM 1621 N N . PRO A 1 200 ? -14.806 1.121 13.233 1.00 74.88 200 PRO A N 1
ATOM 1622 C CA . PRO A 1 200 ? -14.927 0.401 14.493 1.00 74.88 200 PRO A CA 1
ATOM 1623 C C . PRO A 1 200 ? -15.802 -0.850 14.354 1.00 74.88 200 PRO A C 1
ATOM 1625 O O . PRO A 1 200 ? -16.769 -0.886 13.585 1.00 74.88 200 PRO A O 1
ATOM 1628 N N . LYS A 1 201 ? -15.482 -1.882 15.143 1.00 68.06 201 LYS A N 1
ATOM 1629 C CA . LYS A 1 201 ? -16.377 -3.022 15.353 1.00 68.06 201 LYS A CA 1
ATOM 1630 C C . LYS A 1 201 ? -17.593 -2.510 16.121 1.00 68.06 201 LYS A C 1
ATOM 1632 O O . LYS A 1 201 ? -17.433 -1.961 17.208 1.00 68.06 201 LYS A O 1
ATOM 1637 N N . GLN A 1 202 ? -18.784 -2.607 15.528 1.00 60.03 202 GLN A N 1
ATOM 1638 C CA . GLN A 1 202 ? -20.014 -2.366 16.280 1.00 60.03 202 GLN A CA 1
ATOM 1639 C C . GLN A 1 202 ? -20.062 -3.433 17.379 1.00 60.03 202 GLN A C 1
ATOM 1641 O O . GLN A 1 202 ? -20.017 -4.625 17.069 1.00 60.03 202 GLN A O 1
ATOM 1646 N N . LEU A 1 203 ? -20.002 -2.973 18.630 1.00 44.62 203 LEU A N 1
ATOM 1647 C CA . LEU A 1 203 ? -20.140 -3.787 19.836 1.00 44.62 203 LEU A CA 1
ATOM 1648 C C . LEU A 1 203 ? -21.595 -4.216 20.020 1.00 44.62 203 LEU A C 1
ATOM 1650 O O . LEU A 1 203 ? -22.482 -3.368 19.766 1.00 44.62 203 LEU A O 1
#

pLDDT: mean 75.81, std 14.31, range [38.88, 93.62]

Mean predicted aligned error: 16.13 Å

Solvent-accessible surface area (backbone atoms only — not comparable to full-atom values): 11793 Å² total; per-residue (Å²): 137,83,83,74,85,77,75,52,71,72,59,52,51,52,52,50,54,52,48,52,52,52,52,53,49,51,56,54,53,51,54,50,54,53,51,54,52,53,52,54,52,52,54,50,51,52,54,51,47,56,60,72,66,45,76,70,84,66,79,73,82,58,65,56,48,44,18,50,32,101,84,39,76,52,77,95,44,71,69,36,71,48,71,38,69,80,42,84,49,101,76,42,70,21,34,47,39,33,53,51,54,42,92,64,41,49,72,50,78,46,71,48,82,75,90,49,39,52,90,27,54,47,76,56,96,54,36,37,40,39,21,82,55,59,72,38,45,100,83,74,43,37,56,50,102,84,69,48,74,53,86,66,93,77,66,66,75,62,42,47,32,37,42,32,43,42,32,22,40,82,83,70,46,73,35,35,40,40,31,38,40,38,38,28,54,91,89,43,37,32,40,31,27,76,39,71,46,78,46,78,81,86,128